Protein AF-A0A7S1LLA0-F1 (afdb_monomer)

pLDDT: mean 82.56, std 10.75, range [48.97, 96.25]

Sequence (193 aa):
VTKRVIALAVGGASVLRFRGPGTVVLLEGAARCFGASLRVHAMCGFEDQQVTVECAGPAAARIEVSGRFDAEETVVDSGVCDIHAQLDAARLSAVANGGEGPVVLLVGACDTGKSTLALQLANRAATPVEGRAANTAAVTHVELDIGQPSMGCPGALSATFMRSPLPPGDEHSGTVPLSFFFGDKTVTPQSAP

InterPro domains:
  IPR027417 P-loop containing nucleoside triphosphate hydrolase [G3DSA:3.40.50.300] (78-193)
  IPR032319 Clp1, P-loop domain [PF16575] (108-188)
  IPR045116 Clp1/Grc3 [PTHR12755] (22-189)

Radius of gyration: 17.99 Å; Cα contacts (8 Å, |Δi|>4): 374; chains: 1; bounding box: 48×43×41 Å

Structure (mmCIF, N/CA/C/O backbone):
data_AF-A0A7S1LLA0-F1
#
_entry.id   AF-A0A7S1LLA0-F1
#
loop_
_atom_site.group_PDB
_atom_site.id
_atom_site.type_symbol
_atom_site.label_atom_id
_atom_site.label_alt_id
_atom_site.label_comp_id
_atom_site.label_asym_id
_atom_site.label_entity_id
_atom_site.label_seq_id
_atom_site.pdbx_PDB_ins_code
_atom_site.Cartn_x
_atom_site.Cartn_y
_atom_site.Cartn_z
_atom_site.occupancy
_atom_site.B_iso_or_equiv
_atom_site.auth_seq_id
_atom_site.auth_comp_id
_atom_site.auth_asym_id
_atom_site.auth_atom_id
_atom_site.pdbx_PDB_model_num
ATOM 1 N N . VAL A 1 1 ? 18.733 -17.710 -14.253 1.00 54.25 1 VAL A N 1
ATOM 2 C CA . VAL A 1 1 ? 19.537 -16.634 -14.878 1.00 54.25 1 VAL A CA 1
ATOM 3 C C . VAL A 1 1 ? 19.158 -15.329 -14.201 1.00 54.25 1 VAL A C 1
ATOM 5 O O . VAL A 1 1 ? 17.967 -15.080 -14.082 1.00 54.25 1 VAL A O 1
ATOM 8 N N . THR A 1 2 ? 20.118 -14.564 -13.678 1.00 59.59 2 THR A N 1
ATOM 9 C CA . THR A 1 2 ? 19.846 -13.232 -13.111 1.00 59.59 2 THR A CA 1
ATOM 10 C C . THR A 1 2 ? 19.549 -12.285 -14.270 1.00 59.59 2 THR A C 1
ATOM 12 O O . THR A 1 2 ? 20.401 -12.095 -15.134 1.00 59.59 2 THR A O 1
ATOM 15 N N . LYS A 1 3 ? 18.325 -11.762 -14.333 1.00 65.81 3 LYS A N 1
ATOM 16 C CA . LYS A 1 3 ? 17.916 -10.742 -15.296 1.00 65.81 3 LYS A CA 1
ATOM 17 C C . LYS A 1 3 ? 18.246 -9.374 -14.699 1.00 65.81 3 LYS A C 1
ATOM 19 O O . LYS A 1 3 ? 17.984 -9.123 -13.525 1.00 65.81 3 LYS A O 1
ATOM 24 N N . ARG A 1 4 ? 18.827 -8.494 -15.508 1.00 66.69 4 ARG A N 1
ATOM 25 C CA . ARG A 1 4 ? 18.991 -7.073 -15.192 1.00 66.69 4 ARG A CA 1
ATOM 26 C C . ARG A 1 4 ? 18.241 -6.303 -16.260 1.00 66.69 4 ARG A C 1
ATOM 28 O O . ARG A 1 4 ? 18.580 -6.410 -17.436 1.00 66.69 4 ARG A O 1
ATOM 35 N N . VAL A 1 5 ? 17.197 -5.597 -15.853 1.00 67.06 5 VAL A N 1
ATOM 36 C CA . VAL A 1 5 ? 16.372 -4.781 -16.737 1.00 67.06 5 VAL A CA 1
ATOM 37 C C . VAL A 1 5 ? 16.515 -3.345 -16.273 1.00 67.06 5 VAL A C 1
ATOM 39 O O . VAL A 1 5 ? 16.219 -3.014 -15.128 1.00 67.06 5 VAL A O 1
ATOM 42 N N . ILE A 1 6 ? 16.983 -2.483 -17.167 1.00 62.50 6 ILE A N 1
ATOM 43 C CA . ILE A 1 6 ? 16.849 -1.043 -16.976 1.00 62.50 6 ILE A CA 1
ATOM 44 C C . ILE A 1 6 ? 15.502 -0.691 -17.592 1.00 62.50 6 ILE A C 1
ATOM 46 O O . ILE A 1 6 ? 15.373 -0.642 -18.815 1.00 62.50 6 ILE A O 1
ATOM 50 N N . ALA A 1 7 ? 14.490 -0.533 -16.745 1.00 63.78 7 ALA A N 1
ATOM 51 C CA . ALA A 1 7 ? 13.180 -0.090 -17.176 1.00 63.78 7 ALA A CA 1
ATOM 52 C C . ALA A 1 7 ? 13.217 1.437 -17.286 1.00 63.78 7 ALA A C 1
ATOM 54 O O . ALA A 1 7 ? 13.416 2.165 -16.308 1.00 63.78 7 ALA A O 1
ATOM 55 N N . LEU A 1 8 ? 13.077 1.925 -18.514 1.00 57.47 8 LEU A N 1
ATOM 56 C CA . LEU A 1 8 ? 12.892 3.339 -18.779 1.00 57.47 8 LEU A CA 1
ATOM 57 C C . LEU A 1 8 ? 11.387 3.603 -18.716 1.00 57.47 8 LEU A C 1
ATOM 59 O O . LEU A 1 8 ? 10.680 3.273 -19.661 1.00 57.47 8 LEU A O 1
ATOM 63 N N . ALA A 1 9 ? 10.894 4.179 -17.620 1.00 60.59 9 ALA A N 1
ATOM 64 C CA . ALA A 1 9 ? 9.535 4.705 -17.594 1.00 60.59 9 ALA A CA 1
ATOM 65 C C . ALA A 1 9 ? 9.540 6.016 -18.393 1.00 60.59 9 ALA A C 1
ATOM 67 O O . ALA A 1 9 ? 9.822 7.103 -17.875 1.00 60.59 9 ALA A O 1
ATOM 68 N N . VAL A 1 10 ? 9.342 5.886 -19.707 1.00 48.97 10 VAL A N 1
ATOM 69 C CA . VAL A 1 10 ? 9.370 7.001 -20.655 1.00 48.97 10 VAL A CA 1
ATOM 70 C C . VAL A 1 10 ? 8.081 7.793 -20.511 1.00 48.97 10 VAL A C 1
ATOM 72 O O . VAL A 1 10 ? 7.051 7.362 -21.005 1.00 48.97 10 VAL A O 1
ATOM 75 N N . GLY A 1 11 ? 8.159 8.946 -19.843 1.00 49.16 11 GLY A N 1
ATOM 76 C CA . GLY A 1 11 ? 7.174 10.033 -19.909 1.00 49.16 11 GLY A CA 1
ATOM 77 C C . GLY A 1 11 ? 5.703 9.604 -19.843 1.00 49.16 11 GLY A C 1
ATOM 78 O O . GLY A 1 11 ? 5.062 9.396 -20.866 1.00 49.16 11 GLY A O 1
ATOM 79 N N . GLY A 1 12 ? 5.145 9.549 -18.638 1.00 59.50 12 GLY A N 1
ATOM 80 C CA . GLY A 1 12 ? 3.745 9.198 -18.409 1.00 59.50 12 GLY A CA 1
ATOM 81 C C . GLY A 1 12 ? 3.554 8.566 -17.036 1.00 59.50 12 GLY A C 1
ATOM 82 O O . GLY A 1 12 ? 4.521 8.221 -16.363 1.00 59.50 12 GLY A O 1
ATOM 83 N N . ALA A 1 13 ? 2.300 8.434 -16.607 1.00 70.94 13 ALA A N 1
ATOM 84 C CA . ALA A 1 13 ? 1.952 7.708 -15.395 1.00 70.94 13 ALA A CA 1
ATOM 85 C C . ALA A 1 13 ? 2.000 6.196 -15.698 1.00 70.94 13 ALA A C 1
ATOM 87 O O . ALA A 1 13 ? 1.002 5.623 -16.145 1.00 70.94 13 ALA A O 1
ATOM 88 N N . SER A 1 14 ? 3.160 5.559 -15.503 1.00 77.25 14 SER A N 1
ATOM 89 C CA . SER A 1 14 ? 3.341 4.112 -15.697 1.00 77.25 14 SER A CA 1
ATOM 90 C C . SER A 1 14 ? 3.510 3.367 -14.373 1.00 77.25 14 SER A C 1
ATOM 92 O O . SER A 1 14 ? 3.973 3.915 -13.368 1.00 77.25 14 SER A O 1
ATOM 94 N N . VAL A 1 15 ? 3.086 2.107 -14.364 1.00 80.38 15 VAL A N 1
ATOM 95 C CA . VAL A 1 15 ? 3.235 1.183 -13.242 1.00 80.38 15 VAL A CA 1
ATOM 96 C C . VAL A 1 15 ? 4.012 -0.021 -13.721 1.00 80.38 15 VAL A C 1
ATOM 98 O O . VAL A 1 15 ? 3.626 -0.688 -14.675 1.00 80.38 15 VAL A O 1
ATOM 101 N N . LEU A 1 16 ? 5.086 -0.322 -13.011 1.00 82.69 16 LEU A N 1
ATOM 102 C CA . LEU A 1 16 ? 5.868 -1.525 -13.204 1.00 82.69 16 LEU A CA 1
ATOM 103 C C . LEU A 1 16 ? 5.533 -2.498 -12.079 1.00 82.69 16 LEU A C 1
ATOM 105 O O . LEU A 1 16 ? 5.711 -2.192 -10.897 1.00 82.69 16 LEU A O 1
ATOM 109 N N . ARG A 1 17 ? 5.032 -3.673 -12.450 1.00 84.06 17 ARG A N 1
ATOM 110 C CA . ARG A 1 17 ? 4.786 -4.783 -11.532 1.00 84.06 17 ARG A CA 1
ATOM 111 C C . ARG A 1 17 ? 5.881 -5.816 -11.705 1.00 84.06 17 ARG A C 1
ATOM 113 O O . ARG A 1 17 ? 6.105 -6.301 -12.808 1.00 84.06 17 ARG A O 1
ATOM 120 N N . PHE A 1 18 ? 6.533 -6.166 -10.606 1.00 82.88 18 PHE A N 1
ATOM 121 C CA . PHE A 1 18 ? 7.573 -7.185 -10.549 1.00 82.88 18 PHE A CA 1
ATOM 122 C C . PHE A 1 18 ? 7.107 -8.330 -9.659 1.00 82.88 18 PHE A C 1
ATOM 124 O O . PHE A 1 18 ? 6.484 -8.090 -8.627 1.00 82.88 18 PHE A O 1
ATOM 131 N N . ARG A 1 19 ? 7.414 -9.570 -10.032 1.00 84.81 19 ARG A N 1
ATOM 132 C CA . ARG A 1 19 ? 7.170 -10.749 -9.196 1.00 84.81 19 ARG A CA 1
ATOM 133 C C . ARG A 1 19 ? 8.427 -11.600 -9.108 1.00 84.81 19 ARG A C 1
ATOM 135 O O . ARG A 1 19 ? 8.981 -11.960 -10.144 1.00 84.81 19 ARG A O 1
ATOM 142 N N . GLY A 1 20 ? 8.826 -11.944 -7.888 1.00 83.50 20 GLY A N 1
ATOM 143 C CA . GLY A 1 20 ? 10.016 -12.748 -7.589 1.00 83.50 20 GLY A CA 1
ATOM 144 C C . GLY A 1 20 ? 11.131 -11.915 -6.953 1.00 83.50 20 GLY A C 1
ATOM 145 O O . GLY A 1 20 ? 10.988 -10.703 -6.883 1.00 83.50 20 GLY A O 1
AT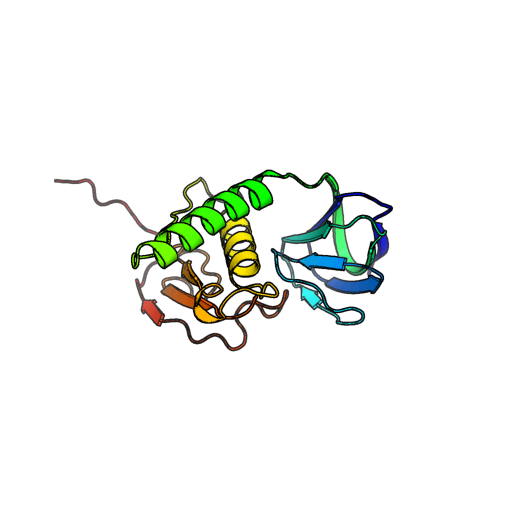OM 146 N N . PRO A 1 21 ? 12.240 -12.526 -6.504 1.00 87.19 21 PRO A N 1
ATOM 147 C CA . PRO A 1 21 ? 13.283 -11.841 -5.742 1.00 87.19 21 PRO A CA 1
ATOM 148 C C . PRO A 1 21 ? 14.183 -10.934 -6.587 1.00 87.19 21 PRO A C 1
ATOM 150 O O . PRO A 1 21 ? 14.616 -11.293 -7.693 1.00 87.19 21 PRO A O 1
ATOM 153 N N . GLY A 1 22 ? 14.556 -9.785 -6.024 1.00 87.50 22 GLY A N 1
ATOM 154 C CA . GLY A 1 22 ? 15.409 -8.813 -6.695 1.00 87.50 22 GLY A CA 1
ATOM 155 C C . GLY A 1 22 ? 15.642 -7.516 -5.926 1.00 87.50 22 GLY A C 1
ATOM 156 O O . GLY A 1 22 ? 15.429 -7.420 -4.720 1.00 87.50 22 GLY A O 1
ATOM 157 N N . THR A 1 23 ? 16.135 -6.514 -6.647 1.00 88.06 23 THR A N 1
ATOM 158 C CA . THR A 1 23 ? 16.380 -5.163 -6.151 1.00 88.06 23 THR A CA 1
ATOM 159 C C . THR A 1 23 ? 15.868 -4.121 -7.137 1.00 88.06 23 THR A C 1
ATOM 161 O O . THR A 1 23 ? 15.971 -4.306 -8.350 1.00 88.06 23 THR A O 1
ATOM 164 N N . VAL A 1 24 ? 15.299 -3.035 -6.610 1.00 87.44 24 VAL A N 1
ATOM 165 C CA . VAL A 1 24 ? 14.894 -1.840 -7.362 1.00 87.44 24 VAL A CA 1
ATOM 166 C C . VAL A 1 24 ? 15.810 -0.689 -6.962 1.00 87.44 24 VAL A C 1
ATOM 168 O O . VAL A 1 24 ? 16.032 -0.459 -5.773 1.00 87.44 24 VAL A O 1
ATOM 171 N N . VAL A 1 25 ? 16.314 0.056 -7.943 1.00 89.19 25 VAL A N 1
ATOM 172 C CA . VAL A 1 25 ? 17.074 1.293 -7.738 1.00 89.19 25 VAL A CA 1
ATOM 173 C C . VAL A 1 25 ? 16.487 2.389 -8.620 1.00 89.19 25 VAL A C 1
ATOM 175 O O . VAL A 1 25 ? 16.423 2.247 -9.841 1.00 89.19 25 VAL A O 1
ATOM 178 N N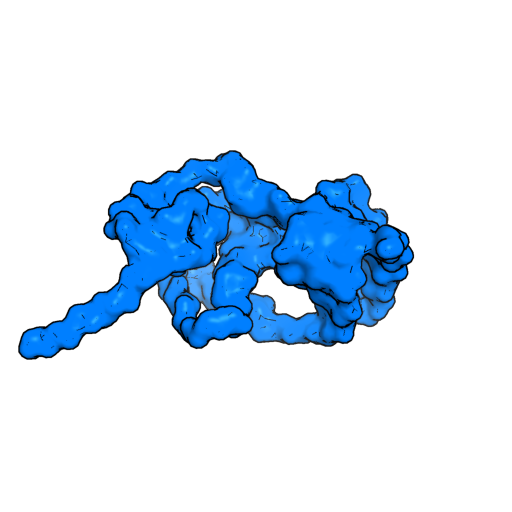 . LEU A 1 26 ? 16.092 3.510 -8.017 1.00 89.25 26 LEU A N 1
ATOM 179 C CA . LEU A 1 26 ? 15.738 4.714 -8.766 1.00 89.25 26 LEU A CA 1
ATOM 180 C C . LEU A 1 26 ? 17.027 5.427 -9.186 1.00 89.25 26 LEU A C 1
ATOM 182 O O . LEU A 1 26 ? 17.796 5.858 -8.332 1.00 89.25 26 LEU A O 1
ATOM 186 N N . LEU A 1 27 ? 17.281 5.553 -10.484 1.00 89.00 27 LEU A N 1
ATOM 187 C CA . LEU A 1 27 ? 18.463 6.243 -11.006 1.00 89.00 27 LEU A CA 1
ATOM 188 C C . LEU A 1 27 ? 18.201 7.736 -11.198 1.00 89.00 27 LEU A C 1
ATOM 190 O O . LEU A 1 27 ? 19.045 8.552 -10.850 1.00 89.00 27 LEU A O 1
ATOM 194 N N . GLU A 1 28 ? 17.039 8.087 -11.750 1.00 86.81 28 GLU A N 1
ATOM 195 C CA . GLU A 1 28 ? 16.651 9.465 -12.066 1.00 86.81 28 GLU A CA 1
ATOM 196 C C . GLU A 1 28 ? 15.123 9.619 -12.004 1.00 86.81 28 GLU A C 1
ATOM 198 O O . GLU A 1 28 ? 14.384 8.663 -12.253 1.00 86.81 28 GLU A O 1
ATOM 203 N N . GLY A 1 29 ? 14.647 10.836 -11.728 1.00 86.81 29 GLY A N 1
ATOM 204 C CA . GLY A 1 29 ? 13.222 11.174 -11.698 1.00 86.81 29 GLY A CA 1
ATOM 205 C C . GLY A 1 29 ? 12.556 10.901 -10.347 1.00 86.81 29 GLY A C 1
ATOM 206 O O . GLY A 1 29 ? 13.196 10.972 -9.299 1.00 86.81 29 GLY A O 1
ATOM 207 N N . ALA A 1 30 ? 11.252 10.623 -10.377 1.00 85.75 30 ALA A N 1
ATOM 208 C CA . ALA A 1 30 ? 10.449 10.340 -9.193 1.00 85.75 30 ALA A CA 1
ATOM 209 C C . ALA A 1 30 ? 9.647 9.052 -9.392 1.00 85.75 30 ALA A C 1
ATOM 211 O O . ALA A 1 30 ? 8.961 8.874 -10.399 1.00 85.75 30 ALA A O 1
ATOM 212 N N . ALA A 1 31 ? 9.717 8.166 -8.406 1.00 87.31 31 ALA A N 1
ATOM 213 C CA . ALA A 1 31 ? 8.959 6.927 -8.386 1.00 87.31 31 ALA A CA 1
ATOM 214 C C . ALA A 1 31 ? 8.510 6.606 -6.961 1.00 87.31 31 ALA A C 1
ATOM 216 O O . ALA A 1 31 ? 9.132 7.036 -5.985 1.00 87.31 31 ALA A O 1
ATOM 217 N N . ARG A 1 32 ? 7.425 5.846 -6.842 1.00 87.56 32 ARG A N 1
ATOM 218 C CA . ARG A 1 32 ? 6.885 5.371 -5.571 1.00 87.56 32 ARG A CA 1
ATOM 219 C C . ARG A 1 32 ? 6.772 3.859 -5.591 1.00 87.56 32 ARG A C 1
ATOM 221 O O . ARG A 1 32 ? 6.304 3.302 -6.571 1.00 87.56 32 ARG A O 1
ATOM 228 N N . CYS A 1 33 ? 7.147 3.202 -4.507 1.00 88.12 33 CYS A N 1
ATOM 229 C CA . CYS A 1 33 ? 6.896 1.781 -4.304 1.00 88.12 33 CYS A CA 1
ATOM 230 C C . CYS A 1 33 ? 5.876 1.643 -3.177 1.00 88.12 33 CYS A C 1
ATOM 232 O O . CYS A 1 33 ? 6.066 2.242 -2.119 1.00 88.12 33 CYS A O 1
ATOM 234 N N . PHE A 1 34 ? 4.762 0.953 -3.429 1.00 86.38 34 PHE A N 1
ATOM 235 C CA . PHE A 1 34 ? 3.640 0.858 -2.482 1.00 86.38 34 PHE A CA 1
ATOM 236 C C . PHE A 1 34 ? 3.236 2.215 -1.869 1.00 86.38 34 PHE A C 1
ATOM 238 O O . PHE A 1 34 ? 2.977 2.331 -0.675 1.00 86.38 34 PHE A O 1
ATOM 245 N N . GLY A 1 35 ? 3.232 3.281 -2.675 1.00 84.94 35 GLY A N 1
ATOM 246 C CA . GLY A 1 35 ? 2.901 4.640 -2.233 1.00 84.94 35 GLY A CA 1
ATOM 247 C C . GLY A 1 35 ? 4.016 5.404 -1.502 1.00 84.94 35 GLY A C 1
ATOM 248 O O . GLY A 1 35 ? 3.883 6.616 -1.344 1.00 84.94 35 GLY A O 1
ATOM 249 N N . ALA A 1 36 ? 5.123 4.762 -1.113 1.00 87.31 36 ALA A N 1
ATOM 250 C CA . ALA A 1 36 ? 6.283 5.415 -0.504 1.00 87.31 36 ALA A CA 1
ATOM 251 C C . ALA A 1 36 ? 7.277 5.905 -1.569 1.00 87.31 36 ALA A C 1
ATOM 253 O O . ALA A 1 36 ? 7.628 5.174 -2.494 1.00 87.31 36 ALA A O 1
ATOM 254 N N . SER A 1 37 ? 7.752 7.146 -1.444 1.00 87.62 37 SER A N 1
ATOM 255 C CA . SER A 1 37 ? 8.715 7.733 -2.387 1.00 87.62 37 SER A CA 1
ATOM 256 C C . SER A 1 37 ? 10.071 7.023 -2.344 1.00 87.62 37 SER A C 1
ATOM 258 O O . SER A 1 37 ? 10.690 6.910 -1.284 1.00 87.62 37 SER A O 1
ATOM 260 N N . LEU A 1 38 ? 10.563 6.606 -3.511 1.00 88.06 38 LEU A N 1
ATOM 261 C CA . LEU A 1 38 ? 11.900 6.042 -3.668 1.00 88.06 38 LEU A CA 1
ATOM 262 C C . LEU A 1 38 ? 12.957 7.149 -3.648 1.00 88.06 38 LEU A C 1
ATOM 264 O O . LEU A 1 38 ? 12.788 8.208 -4.254 1.00 88.06 38 LEU A O 1
ATOM 268 N N . ARG A 1 39 ? 14.073 6.891 -2.960 1.00 88.50 39 ARG A N 1
ATOM 269 C CA . ARG A 1 39 ? 15.241 7.778 -2.975 1.00 88.50 39 ARG A CA 1
ATOM 270 C C . ARG A 1 39 ? 16.138 7.420 -4.152 1.00 88.50 39 ARG A C 1
ATOM 272 O O . ARG A 1 39 ? 16.407 6.247 -4.402 1.00 88.50 39 ARG A O 1
ATOM 279 N N . VAL A 1 40 ? 16.628 8.440 -4.845 1.00 89.62 40 VAL A N 1
ATOM 280 C CA . VAL A 1 40 ? 17.579 8.263 -5.944 1.00 89.62 40 VAL A CA 1
ATOM 281 C C . VAL A 1 40 ? 18.853 7.586 -5.418 1.00 89.62 40 VAL A C 1
ATOM 283 O O . VAL A 1 40 ? 19.357 7.943 -4.354 1.00 89.62 40 VAL A O 1
ATOM 286 N N . HIS A 1 41 ? 19.334 6.582 -6.148 1.00 89.94 41 HIS A N 1
ATOM 287 C CA . HIS A 1 41 ? 20.465 5.704 -5.826 1.00 89.94 41 HIS A CA 1
ATOM 288 C C . HIS A 1 41 ? 20.316 4.849 -4.557 1.00 89.94 41 HIS A C 1
ATOM 290 O O . HIS A 1 41 ? 21.264 4.162 -4.176 1.00 89.94 41 HIS A O 1
ATOM 296 N N . ALA A 1 42 ? 19.141 4.833 -3.920 1.00 87.56 42 ALA A N 1
ATOM 297 C CA . ALA A 1 42 ? 18.855 3.877 -2.859 1.00 87.56 42 ALA A CA 1
ATOM 298 C C . ALA A 1 42 ? 18.407 2.543 -3.462 1.00 87.56 42 ALA A C 1
ATOM 300 O O . ALA A 1 42 ? 17.595 2.504 -4.387 1.00 87.56 42 ALA A O 1
ATOM 301 N N . MET A 1 43 ? 18.946 1.454 -2.920 1.00 85.94 43 MET A N 1
ATOM 302 C CA . MET A 1 43 ? 18.590 0.098 -3.314 1.00 85.94 43 MET A CA 1
ATOM 303 C C . MET A 1 43 ? 17.528 -0.453 -2.370 1.00 85.94 43 MET A C 1
ATOM 305 O O . MET A 1 43 ? 17.737 -0.488 -1.160 1.00 85.94 43 MET A O 1
ATOM 309 N N . CYS A 1 44 ? 16.419 -0.912 -2.937 1.00 84.88 44 CYS A N 1
ATOM 310 C CA . CYS A 1 44 ? 15.326 -1.545 -2.208 1.00 84.88 44 CYS A CA 1
ATOM 311 C C . CYS A 1 44 ? 15.268 -3.019 -2.602 1.00 84.88 44 CYS A C 1
ATOM 313 O O . CYS A 1 44 ? 15.021 -3.340 -3.767 1.00 84.88 44 CYS A O 1
ATOM 315 N N . GLY A 1 45 ? 15.561 -3.904 -1.651 1.00 85.38 45 GLY A N 1
ATOM 316 C CA . GLY A 1 45 ? 15.504 -5.348 -1.850 1.00 85.38 45 GLY A CA 1
ATOM 317 C C . GLY A 1 45 ? 14.087 -5.884 -1.691 1.00 85.38 45 GLY A C 1
ATOM 318 O O . GLY A 1 45 ? 13.291 -5.350 -0.924 1.00 85.38 45 GLY A O 1
ATOM 319 N N . PHE A 1 46 ? 13.780 -6.946 -2.421 1.00 82.75 46 PHE A N 1
ATOM 320 C CA . PHE A 1 46 ? 12.539 -7.687 -2.279 1.00 82.75 46 PHE A CA 1
ATOM 321 C C . PHE A 1 46 ? 12.801 -9.183 -2.438 1.00 82.75 46 PHE A C 1
ATOM 323 O O . PHE A 1 46 ? 13.645 -9.611 -3.231 1.00 82.75 46 PHE A O 1
ATOM 330 N N . GLU A 1 47 ? 12.079 -9.973 -1.650 1.00 83.56 47 GLU A N 1
ATOM 331 C CA . GLU A 1 47 ? 12.107 -11.432 -1.714 1.00 83.56 47 GLU A CA 1
ATOM 332 C C . GLU A 1 47 ? 11.063 -11.938 -2.722 1.00 83.56 47 GLU A C 1
ATOM 334 O O . GLU A 1 47 ? 10.803 -11.290 -3.735 1.00 83.56 47 GLU A O 1
ATOM 339 N N . ASP A 1 48 ? 10.454 -13.096 -2.481 1.00 81.06 48 ASP A N 1
ATOM 340 C CA . ASP A 1 48 ? 9.458 -13.686 -3.376 1.00 81.06 48 ASP A CA 1
ATOM 341 C C . ASP A 1 48 ? 8.067 -13.046 -3.207 1.00 81.06 48 ASP A C 1
ATOM 343 O O . ASP A 1 48 ? 7.093 -13.691 -2.824 1.00 81.06 48 ASP A O 1
ATOM 347 N N . GLN A 1 49 ? 7.985 -11.739 -3.465 1.00 77.06 49 GLN A N 1
ATOM 348 C CA . GLN A 1 49 ? 6.753 -10.956 -3.373 1.00 77.06 49 GLN A CA 1
ATOM 349 C C . GLN A 1 49 ? 6.444 -10.206 -4.670 1.00 77.06 49 GLN A C 1
ATOM 351 O O . GLN A 1 49 ? 7.303 -10.020 -5.537 1.00 77.06 49 GLN A O 1
ATOM 356 N N . GLN A 1 50 ? 5.189 -9.777 -4.812 1.00 81.62 50 GLN A N 1
ATOM 357 C CA . GLN A 1 50 ? 4.776 -8.901 -5.902 1.00 81.62 50 GLN A CA 1
ATOM 358 C C . GLN A 1 50 ? 5.026 -7.443 -5.511 1.00 81.62 50 GLN A C 1
ATOM 360 O O . GLN A 1 50 ? 4.410 -6.936 -4.579 1.00 81.62 50 GLN A O 1
ATOM 365 N N . VAL A 1 51 ? 5.898 -6.759 -6.246 1.00 82.94 51 VAL A N 1
ATOM 366 C CA . VAL A 1 51 ? 6.265 -5.358 -6.019 1.00 82.94 51 VAL A CA 1
ATOM 367 C C . VAL A 1 51 ? 5.635 -4.475 -7.083 1.00 82.94 51 VAL A C 1
ATOM 369 O O . VAL A 1 51 ? 5.703 -4.782 -8.270 1.00 82.94 51 VAL A O 1
ATOM 372 N N . THR A 1 52 ? 5.033 -3.363 -6.661 1.00 83.62 52 THR A N 1
ATOM 373 C CA . THR A 1 52 ? 4.447 -2.370 -7.570 1.00 83.62 52 THR A CA 1
ATOM 374 C C . THR A 1 52 ? 5.191 -1.048 -7.443 1.00 83.62 52 THR A C 1
ATOM 376 O O . THR A 1 52 ? 5.202 -0.443 -6.368 1.00 83.62 52 THR A O 1
ATOM 379 N N . VAL A 1 53 ? 5.787 -0.595 -8.548 1.00 86.00 53 VAL A N 1
ATOM 380 C CA . VAL A 1 53 ? 6.489 0.687 -8.641 1.00 86.00 53 VAL A CA 1
ATOM 381 C C . VAL A 1 53 ? 5.752 1.612 -9.599 1.00 86.00 53 VAL A C 1
ATOM 383 O O . VAL A 1 53 ? 5.574 1.307 -10.771 1.00 86.00 53 VAL A O 1
ATOM 386 N N . GLU A 1 54 ? 5.331 2.756 -9.087 1.00 86.00 54 GLU A N 1
ATOM 387 C CA . GLU A 1 54 ? 4.613 3.794 -9.811 1.00 86.00 54 GLU A CA 1
ATOM 388 C C . GLU A 1 54 ? 5.586 4.908 -10.198 1.00 86.00 54 GLU A C 1
ATOM 390 O O . GLU A 1 54 ? 6.190 5.556 -9.338 1.00 86.00 54 GLU A O 1
ATOM 395 N N . CYS A 1 55 ? 5.711 5.172 -11.490 1.00 81.81 55 CYS A N 1
ATOM 396 C CA . CYS A 1 55 ? 6.421 6.325 -12.018 1.00 81.81 55 CYS A CA 1
ATOM 397 C C . CYS A 1 55 ? 5.393 7.420 -12.281 1.00 81.81 55 CYS A C 1
ATOM 399 O O . CYS A 1 55 ? 4.595 7.328 -13.210 1.00 81.81 55 CYS A O 1
ATOM 401 N N . ALA A 1 56 ? 5.374 8.444 -11.429 1.00 68.56 56 ALA A N 1
ATOM 402 C CA . ALA A 1 56 ? 4.411 9.533 -11.527 1.00 68.56 56 ALA A CA 1
ATOM 403 C C . ALA A 1 56 ? 5.150 10.866 -11.646 1.00 68.56 56 ALA A C 1
ATOM 405 O O . ALA A 1 56 ? 5.807 11.307 -10.702 1.00 68.56 56 ALA A O 1
ATOM 406 N N . GLY A 1 57 ? 5.019 11.520 -12.798 1.00 65.38 57 GLY A N 1
ATOM 407 C CA . GLY A 1 57 ? 5.555 12.856 -13.028 1.00 65.38 57 GLY A CA 1
ATOM 4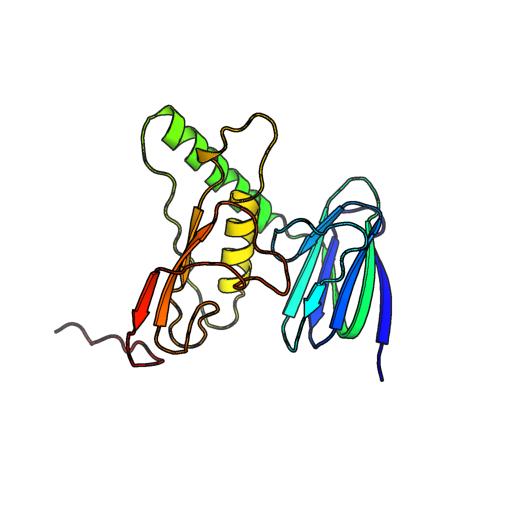08 C C . GLY A 1 57 ? 5.631 13.223 -14.513 1.00 65.38 57 GLY A C 1
ATOM 409 O O . GLY A 1 57 ? 5.550 12.346 -15.370 1.00 65.38 57 GLY A O 1
ATOM 410 N N . PRO A 1 58 ? 5.792 14.520 -14.832 1.00 58.62 58 PRO A N 1
ATOM 411 C CA . PRO A 1 58 ? 5.993 14.981 -16.207 1.00 58.62 58 PRO A CA 1
ATOM 412 C C . PRO A 1 58 ? 7.378 14.607 -16.760 1.00 58.62 58 PRO A C 1
ATOM 414 O O . PRO A 1 58 ? 7.568 14.569 -17.973 1.00 58.62 58 PRO A O 1
ATOM 417 N N . ALA A 1 59 ? 8.349 14.339 -15.882 1.00 68.44 59 ALA A N 1
ATOM 418 C CA . ALA A 1 59 ? 9.684 13.885 -16.251 1.00 68.44 59 ALA A CA 1
ATOM 419 C C . ALA A 1 59 ? 9.746 12.352 -16.296 1.00 68.44 59 ALA A C 1
ATOM 421 O O . ALA A 1 59 ? 9.145 11.679 -15.458 1.00 68.44 59 ALA A O 1
ATOM 422 N N . ALA A 1 60 ? 10.506 11.807 -17.247 1.00 74.50 60 ALA A N 1
ATOM 423 C CA . ALA A 1 60 ? 10.773 10.374 -17.313 1.00 74.50 60 ALA A CA 1
ATOM 424 C C . ALA A 1 60 ? 11.520 9.903 -16.053 1.00 74.50 60 ALA A C 1
ATOM 426 O O . ALA A 1 60 ? 12.456 10.565 -15.597 1.00 74.50 60 ALA A O 1
ATOM 427 N N . ALA A 1 61 ? 11.117 8.755 -15.509 1.00 83.88 61 ALA A N 1
ATOM 428 C CA . ALA A 1 61 ? 11.818 8.105 -14.408 1.00 83.88 61 ALA A CA 1
ATOM 429 C C . ALA A 1 61 ? 12.668 6.952 -14.950 1.00 83.88 61 ALA A C 1
ATOM 431 O O . ALA A 1 61 ? 12.247 6.196 -15.829 1.00 83.88 61 ALA A O 1
ATOM 432 N N . ARG A 1 62 ? 13.884 6.807 -14.425 1.00 84.94 62 ARG A N 1
ATOM 433 C CA . ARG A 1 62 ? 14.796 5.724 -14.804 1.00 84.94 62 ARG A CA 1
ATOM 434 C C . ARG A 1 62 ? 14.954 4.795 -13.624 1.00 84.94 62 ARG A C 1
ATOM 436 O O . ARG A 1 62 ? 15.475 5.209 -12.590 1.00 84.94 62 ARG A O 1
ATOM 443 N N . ILE A 1 63 ? 14.517 3.553 -13.782 1.00 86.69 63 ILE A N 1
ATOM 444 C CA . ILE A 1 63 ? 14.572 2.555 -12.721 1.00 86.69 63 ILE A CA 1
ATOM 445 C C . ILE A 1 63 ? 15.391 1.373 -13.209 1.00 86.69 63 ILE A C 1
ATOM 447 O O . ILE A 1 63 ? 15.212 0.857 -14.311 1.00 86.69 63 ILE A O 1
ATOM 451 N N . GLU A 1 64 ? 16.304 0.932 -12.365 1.00 87.38 64 GLU A N 1
ATOM 452 C CA . GLU A 1 64 ? 17.018 -0.311 -12.564 1.00 87.38 64 GLU A CA 1
ATOM 453 C C . GLU A 1 64 ? 16.402 -1.394 -11.685 1.00 87.38 64 GLU A C 1
ATOM 455 O O . GLU A 1 64 ? 16.257 -1.205 -10.477 1.00 87.38 64 GLU A O 1
ATOM 460 N N . VAL A 1 65 ? 16.071 -2.536 -12.289 1.00 85.31 65 VAL A N 1
ATOM 461 C CA . VAL A 1 65 ? 15.620 -3.722 -11.564 1.00 85.31 65 VAL A CA 1
ATOM 462 C C . VAL A 1 65 ? 16.519 -4.902 -11.891 1.00 85.31 65 VAL A C 1
ATOM 464 O O . VAL A 1 65 ? 16.750 -5.244 -13.054 1.00 85.31 65 VAL A O 1
ATOM 467 N N . SER A 1 66 ? 17.042 -5.536 -10.849 1.00 86.62 66 SER A N 1
ATOM 468 C CA . SER A 1 66 ? 17.978 -6.655 -10.954 1.00 86.62 66 SER A CA 1
ATOM 469 C C . SER A 1 66 ? 17.475 -7.836 -10.136 1.00 86.62 66 SER A C 1
ATOM 471 O O . SER A 1 66 ? 17.081 -7.662 -8.993 1.00 86.62 66 SER A O 1
ATOM 473 N N . GLY A 1 67 ? 17.499 -9.054 -10.680 1.00 86.00 67 GLY A N 1
ATOM 474 C CA . GLY A 1 67 ? 17.076 -10.233 -9.923 1.00 86.00 67 GLY A CA 1
ATOM 475 C C . GLY A 1 67 ? 16.569 -11.385 -10.777 1.00 86.00 67 GLY A C 1
ATOM 476 O O . GLY A 1 67 ? 16.910 -11.528 -11.951 1.00 86.00 67 GLY A O 1
ATOM 477 N N . ARG A 1 68 ? 15.760 -12.249 -10.167 1.00 85.81 68 ARG A N 1
ATOM 478 C CA . ARG A 1 68 ? 15.030 -13.318 -10.854 1.00 85.81 68 ARG A CA 1
ATOM 479 C C . ARG A 1 68 ? 13.549 -12.997 -10.750 1.00 85.81 68 ARG A C 1
ATOM 481 O O . ARG A 1 68 ? 12.879 -13.483 -9.849 1.00 85.81 68 ARG A O 1
ATOM 488 N N . PHE A 1 69 ? 13.082 -12.163 -11.667 1.00 81.94 69 PHE A N 1
ATOM 489 C CA . PHE A 1 69 ? 11.714 -11.675 -11.657 1.00 81.94 69 PHE A CA 1
ATOM 490 C C . PHE A 1 69 ? 11.051 -11.792 -13.029 1.00 81.94 69 PHE A C 1
ATOM 492 O O . PHE A 1 69 ? 11.719 -11.835 -14.075 1.00 81.94 69 PHE A O 1
ATOM 499 N N . ASP A 1 70 ? 9.727 -11.786 -12.985 1.00 82.06 70 ASP A N 1
ATOM 500 C CA . ASP A 1 70 ? 8.858 -11.474 -14.110 1.00 82.06 70 ASP A CA 1
ATOM 501 C C . ASP A 1 70 ? 8.348 -10.040 -13.951 1.00 82.06 70 ASP A C 1
ATOM 503 O O . ASP A 1 70 ? 8.117 -9.581 -12.830 1.00 82.06 70 ASP A O 1
ATOM 507 N N . ALA A 1 71 ? 8.251 -9.309 -15.062 1.00 79.75 71 ALA A N 1
ATOM 508 C CA . ALA A 1 71 ? 7.856 -7.906 -15.072 1.00 79.75 71 ALA A CA 1
ATOM 509 C C . ALA A 1 71 ? 6.717 -7.665 -16.056 1.00 79.75 71 ALA A C 1
ATOM 511 O O . ALA A 1 71 ? 6.737 -8.186 -17.172 1.00 79.75 71 ALA A O 1
ATOM 512 N N . GLU A 1 72 ? 5.774 -6.832 -15.643 1.00 81.19 72 GLU A N 1
ATOM 513 C CA . GLU A 1 72 ? 4.671 -6.339 -16.457 1.00 81.19 72 GLU A CA 1
ATOM 514 C C . GLU A 1 72 ? 4.599 -4.817 -16.310 1.00 81.19 72 GLU A C 1
ATOM 516 O O . GLU A 1 72 ? 4.688 -4.287 -15.200 1.00 81.19 72 GLU A O 1
ATOM 521 N N . GLU A 1 73 ? 4.458 -4.112 -17.430 1.00 76.06 73 GLU A N 1
ATOM 522 C CA . GLU A 1 73 ? 4.214 -2.672 -17.444 1.00 76.06 73 GLU A CA 1
ATOM 523 C C . GLU A 1 73 ? 2.744 -2.416 -17.758 1.00 76.06 73 GLU A C 1
ATOM 525 O O . GL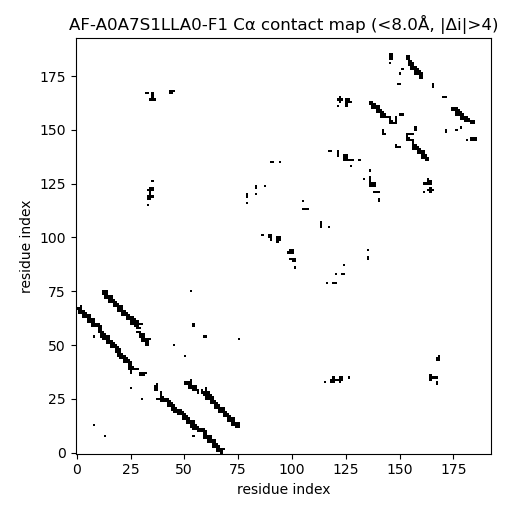U A 1 73 ? 2.211 -2.896 -18.760 1.00 76.06 73 GLU A O 1
ATOM 530 N N . THR A 1 74 ? 2.092 -1.639 -16.900 1.00 73.81 74 THR A N 1
ATOM 531 C CA . THR A 1 74 ? 0.705 -1.213 -17.069 1.00 73.81 74 THR A CA 1
ATOM 532 C C . THR A 1 74 ? 0.596 0.299 -16.910 1.00 73.81 74 THR A C 1
ATOM 534 O O . THR A 1 74 ? 1.471 0.957 -16.348 1.00 73.81 74 THR A O 1
ATOM 537 N N . VAL A 1 75 ? -0.507 0.879 -17.376 1.00 71.31 75 VAL A N 1
ATOM 538 C CA . VAL A 1 75 ? -0.818 2.291 -17.110 1.00 71.31 75 VAL A CA 1
ATOM 539 C C . VAL A 1 75 ? -1.223 2.451 -15.639 1.00 71.31 75 VAL A C 1
ATOM 541 O O . VAL A 1 75 ? -1.800 1.532 -15.055 1.00 71.31 75 VAL A O 1
ATOM 544 N N . VAL A 1 76 ? -0.910 3.598 -15.026 1.00 66.88 76 VAL A N 1
ATOM 545 C CA . VAL A 1 76 ? -1.385 3.931 -13.672 1.00 66.88 76 VAL A CA 1
ATOM 546 C C . VAL A 1 76 ? -2.908 3.951 -13.643 1.00 66.88 76 VAL A C 1
ATOM 548 O O . VAL A 1 76 ? -3.542 4.767 -14.308 1.00 66.88 76 VAL A O 1
ATOM 551 N N . ASP A 1 77 ? -3.482 3.076 -12.821 1.00 70.50 77 ASP A N 1
ATOM 552 C CA . ASP A 1 77 ? -4.867 3.186 -12.382 1.00 70.50 77 ASP A CA 1
ATOM 553 C C . ASP A 1 77 ? -4.985 4.381 -11.421 1.00 70.50 77 ASP A C 1
ATOM 555 O O . ASP A 1 77 ? -4.300 4.439 -10.393 1.00 70.50 77 ASP A O 1
ATOM 559 N N . SER A 1 78 ? -5.824 5.364 -11.763 1.00 73.56 78 SER A N 1
ATOM 560 C CA . SER A 1 78 ? -6.030 6.553 -10.929 1.00 73.56 78 SER A CA 1
ATOM 561 C C . SER A 1 78 ? -6.797 6.250 -9.643 1.00 73.56 78 SER A C 1
ATOM 563 O O . SER A 1 78 ? -6.739 7.059 -8.717 1.00 73.56 78 SER A O 1
ATOM 565 N N . GLY A 1 79 ? -7.446 5.085 -9.527 1.00 85.56 79 GLY A N 1
ATOM 566 C CA . GLY A 1 79 ? -8.347 4.769 -8.419 1.00 85.56 79 GLY A CA 1
ATOM 567 C C . GLY A 1 79 ? -7.715 4.930 -7.033 1.00 85.56 79 GLY A C 1
ATOM 568 O O . GLY A 1 79 ? -8.330 5.501 -6.134 1.00 85.56 79 GLY A O 1
ATOM 569 N N . VAL A 1 80 ? -6.453 4.519 -6.853 1.00 87.56 80 VAL A N 1
ATOM 570 C CA . VAL A 1 80 ? -5.742 4.685 -5.568 1.00 87.56 80 VAL A CA 1
ATOM 571 C C . VAL A 1 80 ? -5.514 6.163 -5.238 1.00 87.56 80 VAL A C 1
ATOM 573 O O . VAL A 1 80 ? -5.671 6.575 -4.087 1.00 87.56 80 VAL A O 1
ATOM 576 N N . CYS A 1 81 ? -5.152 6.972 -6.238 1.00 85.44 81 CYS A N 1
ATOM 577 C CA . CYS A 1 81 ? -4.969 8.414 -6.079 1.00 85.44 81 CYS A CA 1
ATOM 578 C C . CYS A 1 81 ? -6.295 9.109 -5.749 1.00 85.44 81 CYS A C 1
ATOM 580 O O . CYS A 1 81 ? -6.321 9.956 -4.858 1.00 85.44 81 CYS A O 1
ATOM 582 N N . ASP A 1 82 ? -7.379 8.715 -6.415 1.00 91.00 82 ASP A N 1
ATOM 583 C CA . ASP A 1 82 ? -8.710 9.294 -6.233 1.00 91.00 82 ASP A CA 1
ATOM 584 C C . ASP A 1 82 ? -9.263 8.982 -4.834 1.00 91.00 82 ASP A C 1
ATOM 586 O O . ASP A 1 82 ? -9.695 9.888 -4.116 1.00 91.00 82 ASP A O 1
ATOM 590 N N . ILE A 1 83 ? -9.156 7.723 -4.390 1.00 93.38 83 ILE A N 1
ATOM 591 C CA . ILE A 1 83 ? -9.516 7.310 -3.024 1.00 93.38 83 ILE A CA 1
ATOM 592 C C . ILE A 1 83 ? -8.672 8.080 -2.005 1.00 93.38 83 ILE A C 1
ATOM 594 O O . ILE A 1 83 ? -9.206 8.629 -1.040 1.00 93.38 83 ILE A O 1
ATOM 598 N N . HIS A 1 84 ? -7.355 8.156 -2.216 1.00 91.75 84 HIS A N 1
ATOM 599 C CA . HIS A 1 84 ? -6.473 8.889 -1.315 1.00 91.75 84 HIS A CA 1
ATOM 600 C C . HIS A 1 84 ? -6.872 10.367 -1.204 1.00 91.75 84 HIS A C 1
ATOM 602 O O . HIS A 1 84 ? -6.952 10.874 -0.087 1.00 91.75 84 HIS A O 1
ATOM 608 N N . ALA A 1 85 ? -7.169 11.034 -2.323 1.00 91.25 85 ALA A N 1
ATOM 609 C CA . ALA A 1 85 ? -7.576 12.436 -2.345 1.00 91.25 85 ALA A CA 1
ATOM 610 C C . ALA A 1 85 ? -8.887 12.675 -1.578 1.00 91.25 85 ALA A C 1
ATOM 612 O O . ALA A 1 85 ? -8.983 13.627 -0.803 1.00 91.25 85 ALA A O 1
ATOM 613 N N . GLN A 1 86 ? -9.875 11.787 -1.729 1.00 94.75 86 GLN A N 1
ATOM 614 C CA . GLN A 1 86 ? -11.132 11.863 -0.976 1.00 94.75 86 GLN A CA 1
ATOM 615 C C . GLN A 1 86 ? -10.910 11.681 0.531 1.00 94.75 86 GLN A C 1
ATOM 617 O O . GLN A 1 86 ? -11.421 12.462 1.336 1.00 94.75 86 GLN A O 1
ATOM 622 N N . LEU A 1 87 ? -10.108 10.685 0.923 1.00 93.62 87 LEU A N 1
ATOM 623 C CA . LEU A 1 87 ? -9.753 10.465 2.328 1.00 93.62 87 LEU A CA 1
ATOM 624 C C . LEU A 1 87 ? -8.972 11.646 2.902 1.00 93.62 87 LEU A C 1
ATOM 626 O O . LEU A 1 87 ? -9.145 11.995 4.068 1.00 93.62 87 LEU A O 1
ATOM 630 N N . ASP A 1 88 ? -8.120 12.272 2.097 1.00 90.94 88 ASP A N 1
ATOM 631 C CA . ASP A 1 88 ? -7.348 13.425 2.526 1.00 90.94 88 ASP A CA 1
ATOM 632 C C . ASP A 1 88 ? -8.218 14.665 2.750 1.00 90.94 88 ASP A C 1
ATOM 634 O O . ASP A 1 88 ? -8.096 15.325 3.784 1.00 90.94 88 ASP A O 1
ATOM 638 N N . ALA A 1 89 ? -9.172 14.919 1.852 1.00 91.88 89 ALA A N 1
ATOM 639 C CA . ALA A 1 89 ? -10.174 15.966 2.028 1.00 91.88 89 ALA A CA 1
ATOM 640 C C . ALA A 1 89 ? -11.017 15.742 3.297 1.00 91.88 89 ALA A C 1
ATOM 642 O O . ALA A 1 89 ? -11.237 16.679 4.069 1.00 91.88 89 ALA A O 1
ATOM 643 N N . ALA A 1 90 ? -11.423 14.495 3.567 1.00 92.75 90 ALA A N 1
ATOM 644 C CA . ALA A 1 90 ? -12.142 14.140 4.789 1.00 92.75 90 ALA A CA 1
ATOM 645 C C . ALA A 1 90 ? -11.298 14.383 6.055 1.00 92.75 90 ALA A C 1
ATOM 647 O O . ALA A 1 90 ? -11.809 14.941 7.026 1.00 92.75 90 ALA A O 1
ATOM 648 N N . ARG A 1 91 ? -9.995 14.052 6.040 1.00 90.50 91 ARG A N 1
ATOM 649 C CA . ARG A 1 91 ? -9.069 14.369 7.149 1.00 90.50 91 ARG A CA 1
ATOM 650 C C . ARG A 1 91 ? -8.980 15.871 7.406 1.00 90.50 91 ARG A C 1
ATOM 652 O O . ARG A 1 91 ? -9.046 16.296 8.555 1.00 90.50 91 ARG A O 1
ATOM 659 N N . LEU A 1 92 ? -8.836 16.676 6.353 1.00 89.31 92 LEU A N 1
ATOM 660 C CA . LEU A 1 92 ? -8.755 18.135 6.480 1.00 89.31 92 LEU A CA 1
ATOM 661 C C . LEU A 1 92 ? -10.050 18.728 7.048 1.00 89.31 92 LEU A C 1
ATOM 663 O O . LEU A 1 92 ? -9.993 19.587 7.925 1.00 89.31 92 LEU A O 1
ATOM 667 N N . SER A 1 93 ? -11.208 18.237 6.597 1.00 91.38 93 SER A N 1
ATOM 668 C CA . SER A 1 93 ? -12.510 18.652 7.127 1.00 91.38 93 SER A CA 1
ATOM 669 C C . SER A 1 93 ? -12.675 18.280 8.603 1.00 91.38 93 SER A C 1
ATOM 671 O O . SER A 1 93 ? -13.121 19.111 9.392 1.00 91.38 93 SER A O 1
ATOM 673 N N . ALA A 1 94 ? -12.261 17.072 8.998 1.00 90.94 94 ALA A N 1
ATOM 674 C CA . ALA A 1 94 ? -12.280 16.649 10.394 1.00 90.94 94 ALA A CA 1
ATOM 675 C C . ALA A 1 94 ? -11.431 17.573 11.275 1.00 90.94 94 ALA A C 1
ATOM 677 O O . ALA A 1 94 ? -11.930 18.076 12.277 1.00 90.94 94 ALA A O 1
ATOM 678 N N . VAL A 1 95 ? -10.197 17.887 10.864 1.00 87.88 95 VAL A N 1
ATOM 679 C CA . VAL A 1 95 ? -9.326 18.813 11.608 1.00 87.88 95 VAL A CA 1
ATOM 680 C C . VAL A 1 95 ? -9.942 20.206 11.724 1.00 87.88 95 VAL A C 1
ATOM 682 O O . VAL A 1 95 ? -9.938 20.777 12.811 1.00 87.88 95 VAL A O 1
ATOM 685 N N . ALA A 1 96 ? -10.509 20.740 10.638 1.00 89.75 96 ALA A N 1
ATOM 686 C CA . ALA A 1 96 ? -11.160 22.050 10.649 1.00 89.75 96 ALA A CA 1
ATOM 687 C C . ALA A 1 96 ? -12.362 22.109 11.611 1.00 89.75 96 ALA A C 1
ATOM 689 O O . ALA A 1 96 ? -12.618 23.149 12.213 1.00 89.75 96 ALA A O 1
ATOM 690 N N . ASN A 1 97 ? -13.061 20.987 11.784 1.00 92.81 97 ASN A N 1
ATOM 691 C CA . ASN A 1 97 ? -14.224 20.860 12.661 1.00 92.81 97 ASN A CA 1
ATOM 692 C C . ASN A 1 97 ? -13.881 20.335 14.070 1.00 92.81 97 ASN A C 1
ATOM 694 O O . ASN A 1 97 ? -14.788 20.136 14.876 1.00 92.81 97 ASN A O 1
ATOM 698 N N . GLY A 1 98 ? -12.601 20.084 14.375 1.00 88.44 98 GLY A N 1
ATOM 699 C CA . GLY A 1 98 ? -12.169 19.495 15.649 1.00 88.44 98 GLY A CA 1
ATOM 700 C C . GLY A 1 98 ? -12.618 18.041 15.865 1.00 88.44 98 GLY A C 1
ATOM 701 O O . GLY A 1 98 ? -12.743 17.610 17.008 1.00 88.44 98 GLY A O 1
ATOM 702 N N . GLY A 1 99 ? -12.900 17.309 14.786 1.00 89.62 99 GLY A N 1
ATOM 703 C CA . GLY A 1 99 ? -13.327 15.910 14.796 1.00 89.62 99 GLY A CA 1
ATOM 704 C C . GLY A 1 99 ? -12.208 14.911 14.484 1.00 89.62 99 GLY A C 1
ATOM 705 O O . GLY A 1 99 ? -11.043 15.266 14.303 1.00 89.62 99 GLY A O 1
ATOM 706 N N . GLU A 1 100 ? -12.587 13.637 14.391 1.00 89.62 100 GLU A N 1
ATOM 707 C CA . GLU A 1 100 ? -11.688 12.525 14.066 1.00 89.62 100 GLU A CA 1
ATOM 708 C C . GLU A 1 100 ? -11.609 12.271 12.555 1.00 89.62 100 GLU A C 1
ATOM 710 O O . GLU A 1 100 ? -12.568 12.488 11.812 1.00 89.62 100 GLU A O 1
ATOM 715 N N . GLY A 1 101 ? -10.447 11.805 12.089 1.00 90.06 101 GLY A N 1
ATOM 716 C CA . GLY A 1 101 ? -10.251 11.431 10.689 1.00 90.06 101 GLY A CA 1
ATOM 717 C C . GLY A 1 101 ? -11.088 10.210 10.267 1.00 90.06 101 GLY A C 1
ATOM 718 O O . GLY A 1 101 ? -11.623 9.491 11.109 1.00 90.06 101 GLY A O 1
ATOM 719 N N . PRO A 1 102 ? -11.187 9.934 8.955 1.00 93.94 102 PRO A N 1
ATOM 720 C CA . PRO A 1 102 ? -11.954 8.803 8.448 1.00 93.94 102 PRO A CA 1
ATOM 721 C C . PRO A 1 102 ? -11.356 7.459 8.889 1.00 93.94 102 PRO A C 1
ATOM 723 O O . PRO A 1 102 ? -10.145 7.244 8.791 1.00 93.94 102 PRO A O 1
ATOM 726 N N . VAL A 1 103 ? -12.230 6.529 9.284 1.00 95.00 103 VAL A N 1
ATOM 727 C CA . VAL A 1 103 ? -11.903 5.116 9.522 1.00 95.00 103 VAL A CA 1
ATOM 728 C C . VAL A 1 103 ? -12.324 4.310 8.295 1.00 95.00 103 VAL A C 1
ATOM 730 O O . VAL A 1 103 ? -13.485 4.352 7.891 1.00 95.00 103 VAL A O 1
ATOM 733 N N . VAL A 1 104 ? -11.379 3.592 7.687 1.00 95.44 104 VAL A N 1
ATOM 734 C CA . VAL A 1 104 ? -11.589 2.859 6.429 1.00 95.44 104 VAL A CA 1
ATOM 735 C C . VAL A 1 104 ? -11.353 1.374 6.661 1.00 95.44 104 VAL A C 1
ATOM 737 O O . VAL A 1 104 ? -10.286 0.987 7.128 1.00 95.44 104 VAL A O 1
ATOM 740 N N . LEU A 1 105 ? -12.334 0.548 6.295 1.00 96.25 105 LEU A N 1
ATOM 741 C CA . LEU A 1 105 ? -12.220 -0.908 6.296 1.00 96.25 105 LEU A CA 1
ATOM 742 C C . LEU A 1 105 ? -12.162 -1.414 4.852 1.00 96.25 105 LEU A C 1
ATOM 744 O O . LEU A 1 105 ? -13.074 -1.160 4.065 1.00 96.25 105 LEU A O 1
ATOM 748 N N . LEU A 1 106 ? -11.101 -2.144 4.511 1.00 94.81 106 LEU A N 1
ATOM 749 C CA . LEU A 1 106 ? -10.956 -2.782 3.205 1.00 94.81 106 LEU A CA 1
ATOM 750 C C . LEU A 1 106 ? -11.476 -4.217 3.272 1.00 94.81 106 LEU A C 1
ATOM 752 O O . LEU A 1 106 ? -10.967 -5.038 4.031 1.00 94.81 106 LEU A O 1
ATOM 756 N N . VAL A 1 107 ? -12.480 -4.522 2.453 1.00 94.06 107 VAL A N 1
ATOM 757 C CA . VAL A 1 107 ? -13.119 -5.841 2.381 1.00 94.06 107 VAL A CA 1
ATOM 758 C C . VAL A 1 107 ? -13.039 -6.399 0.965 1.00 94.06 107 VAL A C 1
ATOM 760 O O . VAL A 1 107 ? -13.077 -5.656 -0.013 1.00 94.06 107 VAL A O 1
ATOM 763 N N . GLY A 1 108 ? -12.919 -7.718 0.847 1.00 92.25 108 GLY A N 1
ATOM 764 C CA . GLY A 1 108 ? -12.828 -8.407 -0.438 1.00 92.25 108 GLY A CA 1
ATOM 765 C C . GLY A 1 108 ? -12.324 -9.838 -0.279 1.00 92.25 108 GLY A C 1
ATOM 766 O O . GLY A 1 108 ? -11.885 -10.230 0.803 1.00 92.25 108 GLY A O 1
ATOM 767 N N . ALA A 1 109 ? -12.380 -10.610 -1.363 1.00 91.12 109 ALA A N 1
ATOM 768 C CA . ALA A 1 109 ? -11.884 -11.985 -1.393 1.00 91.12 109 ALA A CA 1
ATOM 769 C C . ALA A 1 109 ? -10.360 -12.063 -1.157 1.00 91.12 109 ALA A C 1
ATOM 771 O O . ALA A 1 109 ? -9.653 -11.049 -1.134 1.00 91.12 109 ALA A O 1
ATOM 772 N N . CYS A 1 110 ? -9.836 -13.274 -0.961 1.00 86.81 110 CYS A N 1
ATOM 773 C CA . CYS A 1 110 ? -8.391 -13.515 -0.949 1.00 86.81 110 CYS A CA 1
ATOM 774 C C . CYS A 1 110 ? -7.753 -13.045 -2.270 1.00 86.81 110 CYS A C 1
ATOM 776 O O . CYS A 1 110 ? -8.398 -13.066 -3.316 1.00 86.81 110 CYS A O 1
ATOM 778 N N . ASP A 1 111 ? -6.506 -12.576 -2.197 1.00 83.06 111 ASP A N 1
ATOM 779 C CA . ASP A 1 111 ? -5.681 -12.202 -3.357 1.00 83.06 111 ASP A CA 1
ATOM 780 C C . ASP A 1 111 ? -6.219 -11.073 -4.262 1.00 83.06 111 ASP A C 1
ATOM 782 O O . ASP A 1 111 ? -5.781 -10.911 -5.397 1.00 83.06 111 ASP A O 1
ATOM 786 N N . THR A 1 112 ? -7.112 -10.215 -3.756 1.00 88.00 112 THR A N 1
ATOM 787 C CA . THR A 1 112 ? -7.597 -9.025 -4.490 1.00 88.00 112 THR A CA 1
ATOM 788 C C . THR A 1 112 ? -6.749 -7.763 -4.276 1.00 88.00 112 THR A C 1
ATOM 790 O O . THR A 1 112 ? -7.171 -6.672 -4.649 1.00 88.00 112 THR A O 1
ATOM 793 N N . GLY A 1 113 ? -5.580 -7.869 -3.629 1.00 86.69 113 GLY A N 1
ATOM 794 C CA . GLY A 1 113 ? -4.678 -6.729 -3.391 1.00 86.69 113 GLY A CA 1
ATOM 795 C C . GLY A 1 113 ? -5.048 -5.823 -2.207 1.00 86.69 113 GLY A C 1
ATOM 796 O O . GLY A 1 113 ? -4.609 -4.677 -2.157 1.00 86.69 113 GLY A O 1
ATOM 797 N N . LYS A 1 114 ? -5.838 -6.314 -1.240 1.00 91.38 114 LYS A N 1
ATOM 798 C CA . LYS A 1 114 ? -6.287 -5.532 -0.066 1.00 91.38 114 LYS A CA 1
ATOM 799 C C . LYS A 1 114 ? -5.122 -4.954 0.740 1.00 91.38 114 LYS A C 1
ATOM 801 O O . LYS A 1 114 ? -5.097 -3.752 0.977 1.00 91.38 114 LYS A O 1
ATOM 806 N N . SER A 1 115 ? -4.147 -5.787 1.104 1.00 88.38 115 SER A N 1
ATOM 807 C CA . SER A 1 115 ? -2.976 -5.368 1.888 1.00 88.38 115 SER A CA 1
ATOM 808 C C . SER A 1 115 ? -2.099 -4.387 1.104 1.00 88.38 115 SER A C 1
ATOM 810 O O . SER A 1 115 ? -1.622 -3.400 1.655 1.00 88.38 115 SER A O 1
ATOM 812 N N . THR A 1 116 ? -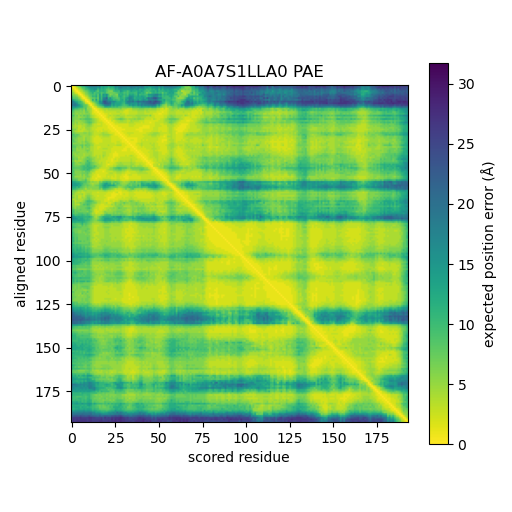1.972 -4.584 -0.213 1.00 88.00 116 THR A N 1
ATOM 813 C CA . THR A 1 116 ? -1.275 -3.647 -1.107 1.00 88.00 116 THR A CA 1
ATOM 814 C C . THR A 1 116 ? -1.953 -2.278 -1.129 1.00 88.00 116 THR A C 1
ATOM 816 O O . THR A 1 116 ? -1.280 -1.261 -0.968 1.00 88.00 116 THR A O 1
ATOM 819 N N . LEU A 1 117 ? -3.282 -2.240 -1.278 1.00 90.94 117 LEU A N 1
ATOM 820 C CA . LEU A 1 117 ? -4.053 -0.997 -1.263 1.00 90.94 117 LEU A CA 1
ATOM 821 C C . LEU A 1 117 ? -3.984 -0.309 0.109 1.00 90.94 117 LEU A C 1
ATOM 823 O O . LEU A 1 117 ? -3.800 0.907 0.170 1.00 90.94 117 LEU A O 1
ATOM 827 N N . ALA A 1 118 ? -4.093 -1.075 1.200 1.00 92.31 118 ALA A N 1
ATOM 828 C CA . ALA A 1 118 ? -3.959 -0.572 2.568 1.00 92.31 118 ALA A CA 1
ATOM 829 C C . ALA A 1 118 ? -2.620 0.151 2.760 1.00 92.31 118 ALA A C 1
ATOM 831 O O . ALA A 1 118 ? -2.594 1.310 3.182 1.00 92.31 118 ALA A O 1
ATOM 832 N N . LEU A 1 119 ? -1.524 -0.503 2.364 1.00 89.94 119 LEU A N 1
ATOM 833 C CA . LEU A 1 119 ? -0.175 0.035 2.478 1.00 89.94 119 LEU A CA 1
ATOM 834 C C . LEU A 1 119 ? 0.033 1.256 1.574 1.00 89.94 119 LEU A C 1
ATOM 836 O O . LEU A 1 119 ? 0.564 2.267 2.031 1.00 89.94 119 LEU A O 1
ATOM 840 N N . GLN A 1 120 ? -0.450 1.221 0.326 1.00 89.88 120 GLN A N 1
ATOM 841 C CA . GLN A 1 120 ? -0.401 2.370 -0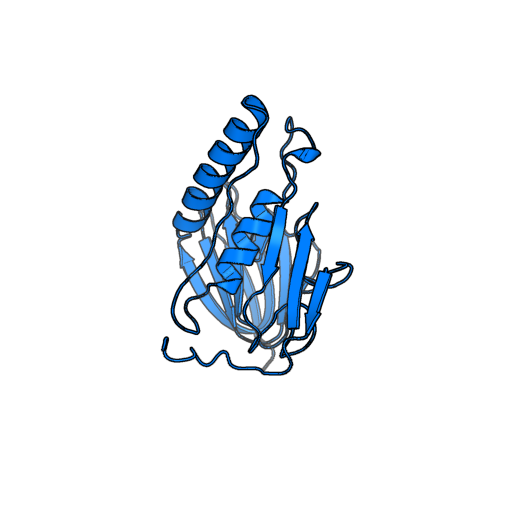.586 1.00 89.88 120 GLN A CA 1
ATOM 842 C C . GLN A 1 120 ? -1.109 3.599 -0.010 1.00 89.88 120 GLN A C 1
ATOM 844 O O . GLN A 1 120 ? -0.548 4.698 -0.025 1.00 89.88 120 GLN A O 1
ATOM 849 N N . LEU A 1 121 ? -2.329 3.433 0.507 1.00 92.50 121 LEU A N 1
ATOM 850 C CA . LEU A 1 121 ? -3.097 4.527 1.103 1.00 92.50 121 LEU A CA 1
ATOM 851 C C . LEU A 1 121 ? -2.434 5.052 2.382 1.00 92.50 121 LEU A C 1
ATOM 853 O O . LEU A 1 121 ? -2.371 6.271 2.573 1.00 92.50 121 LEU A O 1
ATOM 857 N N . ALA A 1 122 ? -1.919 4.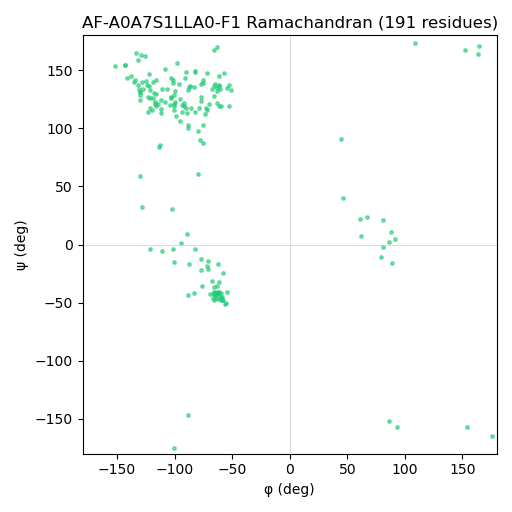155 3.228 1.00 91.88 122 ALA A N 1
ATOM 858 C CA . ALA A 1 122 ? -1.235 4.508 4.467 1.00 91.88 122 ALA A CA 1
ATOM 859 C C . ALA A 1 122 ? 0.074 5.267 4.201 1.00 91.88 122 ALA A C 1
ATOM 861 O O . ALA A 1 122 ? 0.277 6.344 4.760 1.00 91.88 122 ALA A O 1
ATOM 862 N N . ASN A 1 123 ? 0.920 4.783 3.287 1.00 90.94 123 ASN A N 1
ATOM 863 C CA . ASN A 1 123 ? 2.168 5.445 2.903 1.00 90.94 123 ASN A CA 1
ATOM 864 C C . ASN A 1 123 ? 1.930 6.827 2.292 1.00 90.94 123 ASN A C 1
ATOM 866 O O . ASN A 1 123 ? 2.633 7.783 2.622 1.00 90.94 123 ASN A O 1
ATOM 870 N N . ARG A 1 124 ? 0.907 6.965 1.443 1.00 89.75 124 ARG A N 1
ATOM 871 C CA . ARG A 1 124 ? 0.534 8.263 0.864 1.00 89.75 124 ARG A CA 1
ATOM 872 C C . ARG A 1 124 ? 0.057 9.236 1.937 1.00 89.75 124 ARG A C 1
ATOM 874 O O . ARG A 1 124 ? 0.485 10.383 1.944 1.00 89.75 124 ARG A O 1
ATOM 881 N N . ALA A 1 125 ? -0.768 8.779 2.879 1.00 90.50 125 ALA A N 1
ATOM 882 C CA . ALA A 1 125 ? -1.236 9.610 3.990 1.00 90.50 125 ALA A CA 1
ATOM 883 C C . ALA A 1 125 ? -0.124 9.989 4.978 1.00 90.50 125 ALA A C 1
ATOM 885 O O . ALA A 1 125 ? -0.163 11.080 5.541 1.00 90.50 125 ALA A O 1
ATOM 886 N N . ALA A 1 126 ? 0.872 9.117 5.148 1.00 89.44 126 ALA A N 1
ATOM 887 C CA . ALA A 1 126 ? 2.048 9.365 5.971 1.00 89.44 126 ALA A CA 1
ATOM 888 C C . ALA A 1 126 ? 3.136 10.189 5.259 1.00 89.44 126 ALA A C 1
ATOM 890 O O . ALA A 1 126 ? 4.159 10.511 5.861 1.00 89.44 126 ALA A O 1
ATOM 891 N N . THR A 1 127 ? 2.954 10.518 3.975 1.00 86.38 127 THR A N 1
ATOM 892 C CA . THR A 1 127 ? 3.913 11.329 3.220 1.00 86.38 127 THR A CA 1
ATOM 893 C C . THR A 1 127 ? 3.763 12.801 3.614 1.00 86.38 127 THR A C 1
ATOM 895 O O . THR A 1 127 ? 2.673 13.359 3.467 1.00 86.38 127 THR A O 1
ATOM 898 N N . PRO A 1 128 ? 4.835 13.468 4.081 1.00 76.56 128 PRO A N 1
ATOM 899 C CA . PRO A 1 128 ? 4.783 14.892 4.383 1.00 76.56 128 PRO A CA 1
ATOM 900 C C . PRO A 1 128 ? 4.453 15.712 3.133 1.00 76.56 128 PRO A C 1
ATOM 902 O O . PRO A 1 128 ? 5.025 15.491 2.066 1.00 76.56 128 PRO A O 1
ATOM 905 N N . VAL A 1 129 ? 3.565 16.692 3.287 1.00 76.56 129 VAL A N 1
ATOM 906 C CA . VAL A 1 129 ? 3.244 17.680 2.252 1.00 76.56 129 VAL A CA 1
ATOM 907 C C . VAL A 1 129 ? 3.656 19.051 2.772 1.00 76.56 129 VAL A C 1
ATOM 909 O O . VAL A 1 129 ? 3.309 19.413 3.900 1.00 76.56 129 VAL A O 1
ATOM 912 N N . GLU A 1 130 ? 4.411 19.807 1.972 1.00 73.12 130 GLU A N 1
ATOM 913 C CA . GLU A 1 130 ? 4.811 21.170 2.329 1.00 73.12 130 GLU A CA 1
ATOM 914 C C . GLU A 1 130 ? 3.585 22.030 2.662 1.00 73.12 130 GLU A C 1
ATOM 916 O O . GLU A 1 130 ? 2.565 21.988 1.976 1.00 73.12 130 GLU A O 1
ATOM 921 N N . GLY A 1 131 ? 3.672 22.794 3.752 1.00 65.56 131 GLY A N 1
ATOM 922 C CA . GLY A 1 131 ? 2.573 23.638 4.227 1.00 65.56 131 GLY A CA 1
ATOM 923 C C . GLY A 1 131 ? 1.491 22.914 5.039 1.00 65.56 131 GLY A C 1
ATOM 924 O O . GLY A 1 131 ? 0.584 23.576 5.539 1.00 65.56 131 GLY A O 1
ATOM 925 N N . ARG A 1 132 ? 1.581 21.590 5.236 1.00 67.81 132 ARG A N 1
ATOM 926 C CA . ARG A 1 132 ? 0.653 20.837 6.095 1.00 67.81 132 ARG A CA 1
ATOM 927 C C . ARG A 1 132 ? 1.223 20.642 7.501 1.00 67.81 132 ARG A C 1
ATOM 929 O O . ARG A 1 132 ? 2.397 20.317 7.669 1.00 67.81 132 ARG A O 1
ATOM 936 N N . ALA A 1 133 ? 0.385 20.804 8.525 1.00 61.69 133 ALA A N 1
ATOM 937 C CA . ALA A 1 133 ? 0.789 20.555 9.906 1.00 61.69 133 ALA A CA 1
ATOM 938 C C . ALA A 1 133 ? 1.159 19.073 10.108 1.00 61.69 133 ALA A C 1
ATOM 940 O O . ALA A 1 133 ? 0.424 18.179 9.679 1.00 61.69 133 ALA A O 1
ATOM 941 N N . ALA A 1 134 ? 2.284 18.815 10.784 1.00 58.12 134 ALA A N 1
ATOM 942 C CA . ALA A 1 134 ? 2.874 17.480 10.940 1.00 58.12 134 ALA A CA 1
ATOM 943 C C . ALA A 1 134 ? 1.943 16.446 11.609 1.00 58.12 134 ALA A C 1
ATOM 945 O O . ALA A 1 134 ? 2.080 15.249 11.384 1.00 58.12 134 ALA A O 1
ATOM 946 N N . ASN A 1 135 ? 0.971 16.897 12.404 1.00 57.50 135 ASN A N 1
ATOM 947 C CA . ASN A 1 135 ? -0.040 16.058 13.053 1.00 57.50 135 ASN A CA 1
ATOM 948 C C . ASN A 1 135 ? -1.163 15.583 12.112 1.00 57.50 135 ASN A C 1
ATOM 950 O O . ASN A 1 135 ? -1.913 14.686 12.478 1.00 57.50 135 ASN A O 1
ATOM 954 N N . THR A 1 136 ? -1.273 16.151 10.909 1.00 63.91 136 THR A N 1
ATOM 955 C CA . THR A 1 136 ? -2.307 15.786 9.922 1.00 63.91 136 THR A CA 1
ATOM 956 C C . THR A 1 136 ? -1.882 14.625 9.019 1.00 63.91 136 THR A C 1
ATOM 958 O O . THR A 1 136 ? -2.718 14.021 8.354 1.00 63.91 136 THR A O 1
ATOM 961 N N . ALA A 1 137 ? -0.581 14.328 8.979 1.00 70.50 137 ALA A N 1
ATOM 962 C CA . ALA A 1 137 ? 0.035 13.325 8.112 1.00 70.50 137 ALA A CA 1
ATOM 963 C C . ALA A 1 137 ? 0.363 12.026 8.870 1.00 70.50 137 ALA A C 1
ATOM 965 O O . ALA A 1 137 ? 1.354 11.367 8.578 1.00 70.50 137 ALA A O 1
ATOM 966 N N . ALA A 1 138 ? -0.424 11.679 9.892 1.00 84.00 138 ALA A N 1
ATOM 967 C CA . ALA A 1 138 ? -0.258 10.433 10.630 1.00 84.00 138 ALA A CA 1
ATOM 968 C C . ALA A 1 138 ? -1.510 9.561 10.515 1.00 84.00 138 ALA A C 1
ATOM 970 O O . ALA A 1 138 ? -2.634 10.064 10.553 1.00 84.00 138 ALA A O 1
ATOM 971 N N . VAL A 1 139 ? -1.314 8.252 10.367 1.00 91.19 139 VAL A N 1
ATOM 972 C CA . VAL A 1 139 ? -2.392 7.266 10.208 1.00 91.19 139 VAL A CA 1
ATOM 973 C C . VAL A 1 139 ? -2.083 6.026 11.035 1.00 91.19 139 VAL A C 1
ATOM 975 O O . VAL A 1 139 ? -0.931 5.617 11.153 1.00 91.19 139 VAL A O 1
ATOM 978 N N . THR A 1 140 ? -3.121 5.407 11.586 1.00 92.69 140 THR A N 1
ATOM 979 C CA . THR A 1 140 ? -3.022 4.075 12.184 1.00 92.69 140 THR A CA 1
ATOM 980 C C . THR A 1 140 ? -3.318 3.027 11.115 1.00 92.69 140 THR A C 1
ATOM 982 O O . THR A 1 140 ? -4.423 2.995 10.576 1.00 92.69 140 THR A O 1
ATOM 985 N N . HIS A 1 141 ? -2.339 2.180 10.800 1.00 92.75 141 HIS A N 1
ATOM 986 C CA . HIS A 1 141 ? -2.514 1.024 9.924 1.00 92.75 141 HIS A CA 1
ATOM 987 C C . HIS A 1 141 ? -2.859 -0.197 10.777 1.00 92.75 141 HIS A C 1
ATOM 989 O O . HIS A 1 141 ? -2.109 -0.541 11.693 1.00 92.75 141 HIS A O 1
ATOM 995 N N . VAL A 1 142 ? -4.006 -0.817 10.503 1.00 94.06 142 VAL A N 1
ATOM 996 C CA . VAL A 1 142 ? -4.548 -1.938 11.279 1.00 94.06 142 VAL A CA 1
ATOM 997 C C . VAL A 1 142 ? -4.620 -3.170 10.388 1.00 94.06 142 VAL A C 1
ATOM 999 O O . VAL A 1 142 ? -5.277 -3.145 9.352 1.00 94.06 142 VAL A O 1
ATOM 1002 N N . GLU A 1 143 ? -3.964 -4.239 10.822 1.00 91.25 143 GLU A N 1
ATOM 1003 C CA . GLU A 1 143 ? -3.966 -5.552 10.192 1.00 91.25 143 GLU A CA 1
ATOM 1004 C C . GLU A 1 143 ? -4.933 -6.470 10.940 1.00 91.25 143 GLU A C 1
ATOM 1006 O O . GLU A 1 143 ? -4.771 -6.731 12.138 1.00 91.25 143 GLU A O 1
ATOM 1011 N N . LEU A 1 144 ? -5.948 -6.936 10.214 1.00 92.06 144 LEU A N 1
ATOM 1012 C CA . LEU A 1 144 ? -6.961 -7.859 10.723 1.00 92.06 144 LEU A CA 1
ATOM 1013 C C . LEU A 1 144 ? -6.850 -9.253 10.089 1.00 92.06 144 LEU A C 1
ATOM 1015 O O . LEU A 1 144 ? -7.575 -10.161 10.499 1.00 92.06 144 LEU A O 1
ATOM 1019 N N . ASP A 1 145 ? -5.961 -9.441 9.107 1.00 90.19 145 ASP A N 1
ATOM 1020 C CA . ASP A 1 145 ? -5.689 -10.753 8.529 1.00 90.19 145 ASP A CA 1
ATOM 1021 C C . ASP A 1 145 ? -4.745 -11.553 9.436 1.00 90.19 145 ASP A C 1
ATOM 1023 O O . ASP A 1 145 ? -3.523 -11.416 9.411 1.00 90.19 145 ASP A O 1
ATOM 1027 N N . ILE A 1 146 ? -5.337 -12.422 10.254 1.00 91.00 146 ILE A N 1
ATOM 1028 C CA . ILE A 1 146 ? -4.609 -13.334 11.143 1.00 91.00 146 ILE A CA 1
ATOM 1029 C C . ILE A 1 146 ? -3.897 -14.472 10.392 1.00 91.00 146 ILE A C 1
ATOM 1031 O O . ILE A 1 146 ? -3.011 -15.118 10.955 1.00 91.00 146 ILE A O 1
ATOM 1035 N N . GLY A 1 147 ? -4.285 -14.760 9.147 1.00 87.50 147 GLY A N 1
ATOM 1036 C CA . GLY A 1 147 ? -3.731 -15.857 8.358 1.00 87.50 147 GLY A CA 1
ATOM 1037 C C . GLY A 1 147 ? -2.430 -15.464 7.666 1.00 87.50 147 GLY A C 1
ATOM 1038 O O . GLY A 1 147 ? -1.470 -16.241 7.669 1.00 87.50 147 GLY A O 1
ATOM 1039 N N . GLN A 1 148 ? -2.395 -14.252 7.114 1.00 84.25 148 GLN A N 1
ATOM 1040 C CA . GLN A 1 148 ? -1.253 -13.686 6.394 1.00 84.25 148 GLN A C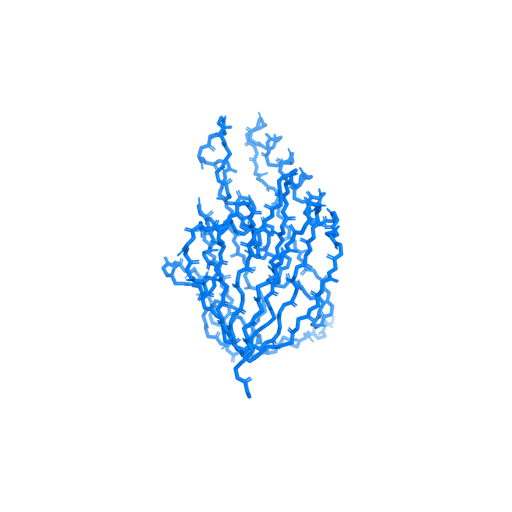A 1
ATOM 1041 C C . GLN A 1 148 ? -0.897 -12.277 6.906 1.00 84.25 148 GLN A C 1
ATOM 1043 O O . GLN A 1 148 ? -0.904 -11.321 6.127 1.00 84.25 148 GLN A O 1
ATOM 1048 N N . PRO A 1 149 ? -0.575 -12.115 8.203 1.00 84.12 149 PRO A N 1
ATOM 1049 C CA . PRO A 1 149 ? -0.264 -10.799 8.737 1.00 84.12 149 PRO A CA 1
ATOM 1050 C C . PRO A 1 149 ? 1.051 -10.287 8.149 1.00 84.12 149 PRO A C 1
ATOM 1052 O O . PRO A 1 149 ? 2.060 -10.995 8.151 1.00 84.12 149 PRO A O 1
ATOM 1055 N N . SER A 1 150 ? 1.067 -9.026 7.714 1.00 79.69 150 SER A N 1
ATOM 1056 C CA . SER A 1 150 ? 2.315 -8.349 7.349 1.00 79.69 150 SER A CA 1
ATOM 1057 C C . SER A 1 150 ? 3.104 -7.903 8.589 1.00 79.69 150 SER A C 1
ATOM 1059 O O . SER A 1 150 ? 4.304 -7.681 8.518 1.00 79.69 150 SER A O 1
ATOM 1061 N N . MET A 1 151 ? 2.433 -7.750 9.738 1.00 83.25 151 MET A N 1
ATOM 1062 C CA . MET A 1 151 ? 3.016 -7.303 11.007 1.00 83.25 151 MET A CA 1
ATOM 1063 C C . MET A 1 151 ? 2.819 -8.352 12.102 1.00 83.25 151 MET A C 1
ATOM 1065 O O . MET A 1 151 ? 1.692 -8.600 12.531 1.00 83.25 151 MET A O 1
ATOM 1069 N N . GLY A 1 152 ? 3.919 -8.889 12.627 1.00 82.00 152 GLY A N 1
ATOM 1070 C CA . GLY A 1 152 ? 3.898 -9.862 13.721 1.00 82.00 152 GLY A CA 1
ATOM 1071 C C . GLY A 1 152 ? 3.898 -11.310 13.231 1.00 82.00 152 GLY A C 1
ATOM 1072 O O . GLY A 1 152 ? 4.377 -11.612 12.142 1.00 82.00 152 GLY A O 1
ATOM 1073 N N . CYS A 1 153 ? 3.422 -12.227 14.072 1.00 85.94 153 CYS A N 1
ATOM 1074 C CA . CYS A 1 153 ? 3.347 -13.650 13.747 1.00 85.94 153 CYS A CA 1
ATOM 1075 C C . CYS A 1 153 ? 1.935 -14.051 13.279 1.00 85.94 153 CYS A C 1
ATOM 1077 O O . CYS A 1 153 ? 0.960 -13.402 13.659 1.00 85.94 153 CYS A O 1
ATOM 1079 N N . PRO A 1 154 ? 1.794 -15.139 12.495 1.00 90.38 154 PRO A N 1
ATOM 1080 C CA . PRO A 1 154 ? 0.488 -15.706 12.164 1.00 90.38 154 PRO A CA 1
ATOM 1081 C C . PRO A 1 154 ? -0.370 -15.935 13.412 1.00 90.38 154 PRO A C 1
ATOM 1083 O O . PRO A 1 154 ? 0.099 -16.502 14.401 1.00 90.38 154 PRO A O 1
ATOM 1086 N N . GLY A 1 155 ? -1.629 -15.512 13.347 1.00 90.31 155 GLY A N 1
ATOM 1087 C CA . GLY A 1 155 ? -2.558 -15.500 14.471 1.00 90.31 155 GLY A CA 1
ATOM 1088 C C . GLY A 1 155 ? -2.520 -14.239 15.327 1.00 90.31 155 GLY A C 1
ATOM 1089 O O . GLY A 1 155 ? -3.125 -14.233 16.395 1.00 90.31 155 GLY A O 1
ATOM 1090 N N . ALA A 1 156 ? -1.834 -13.182 14.892 1.00 91.12 156 ALA A N 1
ATOM 1091 C CA . ALA A 1 156 ? -1.861 -11.875 15.538 1.00 91.12 156 ALA A CA 1
ATOM 1092 C C . ALA A 1 156 ? -2.743 -10.876 14.774 1.00 91.12 156 ALA A C 1
ATOM 1094 O O . ALA A 1 156 ? -2.761 -10.849 13.547 1.00 91.12 156 ALA A O 1
ATOM 1095 N N . LEU A 1 157 ? -3.437 -10.031 15.531 1.00 92.38 157 LEU A N 1
ATOM 1096 C CA . LEU A 1 157 ? -4.030 -8.779 15.076 1.00 92.38 157 LEU A CA 1
ATOM 1097 C C . LEU A 1 157 ? -3.086 -7.654 15.484 1.00 92.38 157 LEU A C 1
ATOM 1099 O O . LEU A 1 157 ? -2.671 -7.607 16.645 1.00 92.38 157 LEU A O 1
ATOM 1103 N N . SER A 1 158 ? -2.773 -6.742 14.572 1.00 92.56 158 SER A N 1
ATOM 1104 C CA . SER A 1 158 ? -1.715 -5.752 14.794 1.00 92.56 158 SER A CA 1
ATOM 1105 C C . SER A 1 158 ? -2.160 -4.363 14.359 1.00 92.56 158 SER A C 1
ATOM 1107 O O . SER A 1 158 ? -2.783 -4.199 13.318 1.00 92.56 158 SER A O 1
ATOM 1109 N N . ALA A 1 159 ? -1.805 -3.334 15.121 1.00 93.19 159 ALA A N 1
ATOM 1110 C CA . ALA A 1 159 ? -2.010 -1.941 14.747 1.00 93.19 159 ALA A CA 1
ATOM 1111 C C . ALA A 1 159 ? -0.715 -1.153 14.932 1.00 93.19 159 ALA A C 1
ATOM 1113 O O . ALA A 1 159 ? -0.094 -1.217 15.991 1.00 93.19 159 ALA A O 1
ATOM 1114 N N . THR A 1 160 ? -0.314 -0.380 13.927 1.00 91.38 160 THR A N 1
ATOM 1115 C CA . THR A 1 160 ? 0.879 0.468 13.991 1.00 91.38 160 THR A CA 1
ATOM 1116 C C . THR A 1 160 ? 0.544 1.915 13.667 1.00 91.38 160 THR A C 1
ATOM 1118 O O . THR A 1 160 ? -0.269 2.206 12.788 1.00 91.38 160 THR A O 1
ATOM 1121 N N . PHE A 1 161 ? 1.170 2.838 14.391 1.00 90.75 161 PHE A N 1
ATOM 1122 C CA . PHE A 1 161 ? 1.011 4.266 14.161 1.00 90.75 161 PHE A CA 1
ATOM 1123 C C . PHE A 1 161 ? 2.105 4.776 13.221 1.00 90.75 161 PHE A C 1
ATOM 1125 O O . PHE A 1 161 ? 3.286 4.793 13.569 1.00 90.75 161 PHE A O 1
ATOM 1132 N N . MET A 1 162 ? 1.709 5.214 12.029 1.00 88.75 162 MET A N 1
ATOM 1133 C CA . MET A 1 162 ? 2.609 5.654 10.968 1.00 88.75 162 MET A CA 1
ATOM 1134 C C . MET A 1 162 ? 2.673 7.180 10.923 1.00 88.75 162 MET A C 1
ATOM 1136 O O . MET A 1 162 ? 1.680 7.839 10.623 1.00 88.75 162 MET A O 1
ATOM 1140 N N . ARG A 1 163 ? 3.857 7.744 11.199 1.00 86.75 163 ARG A N 1
ATOM 1141 C CA . ARG A 1 163 ? 4.168 9.183 11.027 1.00 86.75 163 ARG A CA 1
ATOM 1142 C C . ARG A 1 163 ? 4.960 9.492 9.757 1.00 86.75 163 ARG A C 1
ATOM 1144 O O . ARG A 1 163 ? 5.119 10.652 9.396 1.00 86.75 163 ARG A O 1
ATOM 1151 N N . SER A 1 164 ? 5.520 8.461 9.145 1.00 87.25 164 SER A N 1
ATOM 1152 C CA . SER A 1 164 ? 6.301 8.535 7.919 1.00 87.25 164 SER A CA 1
ATOM 1153 C C . SER A 1 164 ? 5.999 7.303 7.073 1.00 87.25 164 SER A C 1
ATOM 1155 O O . SER A 1 164 ? 5.625 6.271 7.643 1.00 87.25 164 SER A O 1
ATOM 1157 N N . PRO A 1 165 ? 6.169 7.375 5.743 1.00 88.19 165 PRO A N 1
ATOM 1158 C CA . PRO A 1 165 ? 5.966 6.223 4.881 1.00 88.19 165 PRO A CA 1
ATOM 1159 C C . PRO A 1 165 ? 6.940 5.107 5.249 1.00 88.19 165 PRO A C 1
ATOM 1161 O O . PRO A 1 165 ? 8.087 5.368 5.625 1.00 88.19 165 PRO A O 1
ATOM 1164 N N . LEU A 1 166 ? 6.476 3.874 5.120 1.00 85.69 166 LEU A N 1
ATOM 1165 C CA . LEU A 1 166 ? 7.272 2.681 5.334 1.00 85.69 166 LEU A CA 1
ATOM 1166 C C . LEU A 1 166 ? 8.167 2.458 4.109 1.00 85.69 166 LEU A C 1
ATOM 1168 O O . LEU A 1 166 ? 7.668 2.474 2.979 1.00 85.69 166 LEU A O 1
ATOM 1172 N N . PRO A 1 167 ? 9.489 2.310 4.295 1.00 75.56 167 PRO A N 1
ATOM 1173 C CA . PRO A 1 167 ? 10.395 2.089 3.183 1.00 75.56 167 PRO A CA 1
ATOM 1174 C C . PRO A 1 167 ? 10.104 0.726 2.535 1.00 75.56 167 PRO A C 1
ATOM 1176 O O . PRO A 1 167 ? 9.932 -0.266 3.244 1.00 75.56 167 PRO A O 1
ATOM 1179 N N . PRO A 1 168 ? 10.074 0.647 1.198 1.00 74.38 168 PRO A N 1
ATOM 1180 C CA . PRO A 1 168 ? 9.847 -0.612 0.499 1.00 74.38 168 PRO A CA 1
ATOM 1181 C C . PRO A 1 168 ? 10.982 -1.601 0.788 1.00 74.38 168 PRO A C 1
ATOM 1183 O O . PRO A 1 168 ? 12.159 -1.247 0.687 1.00 74.38 168 PRO A O 1
ATOM 1186 N N . GLY A 1 169 ? 10.613 -2.834 1.137 1.00 69.62 169 GLY A N 1
ATOM 1187 C CA . GLY A 1 169 ? 11.543 -3.893 1.554 1.00 69.62 169 GLY A CA 1
ATOM 1188 C C . GLY A 1 169 ? 11.855 -3.927 3.056 1.00 69.62 169 GLY A C 1
ATOM 1189 O O . GLY A 1 169 ? 12.309 -4.953 3.541 1.00 69.62 169 GLY A O 1
ATOM 1190 N N . ASP A 1 170 ? 11.550 -2.855 3.794 1.00 71.31 170 ASP A N 1
ATOM 1191 C CA . ASP A 1 170 ? 11.744 -2.729 5.249 1.00 71.31 170 ASP A CA 1
ATOM 1192 C C . ASP A 1 170 ? 10.442 -2.276 5.933 1.00 71.31 170 ASP A C 1
ATOM 1194 O O . ASP A 1 170 ? 10.438 -1.564 6.938 1.00 71.31 170 ASP A O 1
ATOM 1198 N N . GLU A 1 171 ? 9.305 -2.688 5.374 1.00 66.25 171 GLU A N 1
ATOM 1199 C CA . GLU A 1 171 ? 7.986 -2.118 5.664 1.00 66.25 171 GLU A CA 1
ATOM 1200 C C . GLU A 1 171 ? 7.553 -2.289 7.129 1.00 66.25 171 GLU A C 1
ATOM 1202 O O . GLU A 1 171 ? 6.677 -1.583 7.616 1.00 66.25 171 GLU A O 1
ATOM 1207 N N . HIS A 1 172 ? 8.203 -3.183 7.873 1.00 64.38 172 HIS A N 1
ATOM 1208 C CA . HIS A 1 172 ? 7.904 -3.458 9.281 1.00 64.38 172 HIS A CA 1
ATOM 1209 C C . HIS A 1 172 ? 9.109 -3.227 10.197 1.00 64.38 172 HIS A C 1
ATOM 1211 O O . HIS A 1 172 ? 8.980 -3.297 11.423 1.00 64.38 172 HIS A O 1
ATOM 1217 N N . SER A 1 173 ? 10.268 -2.894 9.620 1.00 62.81 173 SER A N 1
ATOM 1218 C CA . SER A 1 173 ? 11.517 -2.674 10.342 1.00 62.81 173 SER A CA 1
ATOM 1219 C C . SER A 1 173 ? 11.459 -1.336 11.086 1.00 62.81 173 SER A C 1
ATOM 1221 O O . SER A 1 173 ? 11.392 -0.265 10.487 1.00 62.81 173 SER A O 1
ATOM 1223 N N . GLY A 1 174 ? 11.430 -1.387 12.421 1.00 65.06 174 GLY A N 1
ATOM 1224 C CA . GLY A 1 174 ? 11.418 -0.196 13.281 1.00 65.06 174 GLY A CA 1
ATOM 1225 C C . GLY A 1 174 ? 10.034 0.339 13.665 1.00 65.06 174 GLY A C 1
ATOM 1226 O O . GLY A 1 174 ? 9.950 1.357 14.354 1.00 65.06 174 GLY A O 1
ATOM 1227 N N . THR A 1 175 ? 8.950 -0.342 13.282 1.00 75.00 175 THR A N 1
ATOM 1228 C CA . THR A 1 175 ? 7.616 -0.046 13.827 1.00 75.00 175 THR A CA 1
ATOM 1229 C C . THR A 1 175 ? 7.409 -0.732 15.180 1.00 75.00 175 THR A C 1
ATOM 1231 O O . THR A 1 175 ? 7.950 -1.808 15.426 1.00 75.00 175 THR A O 1
ATOM 1234 N N . VAL A 1 176 ? 6.626 -0.117 16.073 1.00 84.44 176 VAL A N 1
ATOM 1235 C CA . VAL A 1 176 ? 6.232 -0.718 17.360 1.00 84.44 176 VAL A CA 1
ATOM 1236 C C . VAL A 1 176 ? 4.724 -0.975 17.320 1.00 84.44 176 VAL A C 1
ATOM 1238 O O . VAL A 1 176 ? 3.951 -0.098 17.716 1.00 84.44 176 VAL A O 1
ATOM 1241 N N . PRO A 1 177 ? 4.282 -2.124 16.775 1.00 89.75 177 PRO A N 1
ATOM 1242 C CA . PRO A 1 177 ? 2.864 -2.417 16.653 1.00 89.75 177 PRO A CA 1
ATOM 1243 C C . PRO A 1 177 ? 2.255 -2.812 18.005 1.00 89.75 177 PRO A C 1
ATOM 1245 O O . PRO A 1 177 ? 2.821 -3.607 18.758 1.00 89.75 177 PRO A O 1
ATOM 1248 N N . LEU A 1 178 ? 1.050 -2.319 18.285 1.00 93.25 178 LEU A N 1
ATOM 1249 C CA . LEU A 1 178 ? 0.166 -2.897 19.293 1.00 93.25 178 LEU A CA 1
ATOM 1250 C C . LEU A 1 178 ? -0.389 -4.207 18.734 1.00 93.25 178 LEU A C 1
ATOM 1252 O O . LEU A 1 178 ? -1.089 -4.183 17.725 1.00 93.25 178 LEU A O 1
ATOM 1256 N N . SER A 1 179 ? -0.076 -5.329 19.379 1.00 92.31 179 SER A N 1
ATOM 1257 C CA . SER A 1 179 ? -0.432 -6.660 18.876 1.00 92.31 179 SER A CA 1
ATOM 1258 C C . SER A 1 179 ? -1.278 -7.433 19.884 1.00 92.31 179 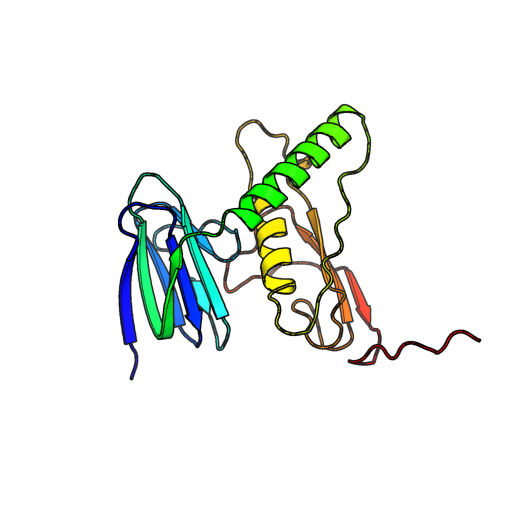SER A C 1
ATOM 1260 O O . SER A 1 179 ? -0.961 -7.466 21.073 1.00 92.31 179 SER A O 1
ATOM 1262 N N . PHE A 1 180 ? -2.323 -8.096 19.397 1.00 92.69 180 PHE A N 1
ATOM 1263 C CA . PHE A 1 180 ? -3.147 -9.038 20.147 1.00 92.69 180 PHE A CA 1
ATOM 1264 C C . PHE A 1 180 ? -3.046 -10.417 19.503 1.00 92.69 180 PHE A C 1
ATOM 1266 O O . PHE A 1 180 ? -3.224 -10.555 18.297 1.00 92.69 180 PHE A O 1
ATOM 1273 N N . PHE A 1 181 ? -2.772 -11.449 20.298 1.00 92.69 181 PHE A N 1
ATOM 1274 C CA . PHE A 1 181 ? -2.673 -12.815 19.793 1.00 92.69 181 PHE A CA 1
ATOM 1275 C C . PHE A 1 181 ? -4.043 -13.498 19.835 1.00 92.69 181 PHE A C 1
ATOM 1277 O O . PHE A 1 181 ? -4.585 -13.741 20.912 1.00 92.69 181 PHE A O 1
ATOM 1284 N N . PHE A 1 182 ? -4.597 -13.792 18.660 1.00 91.19 182 PHE A N 1
ATOM 1285 C CA . PHE A 1 182 ? -5.858 -14.509 18.481 1.00 91.19 182 PHE A CA 1
ATOM 1286 C C . PHE A 1 182 ? -5.703 -16.018 18.717 1.00 91.19 182 PHE A C 1
ATOM 1288 O O . PHE A 1 182 ? -6.595 -16.646 19.278 1.00 91.19 182 PHE A O 1
ATOM 1295 N N . GLY A 1 183 ? -4.559 -16.600 18.337 1.00 88.69 183 GLY A N 1
ATOM 1296 C CA . GLY A 1 183 ? -4.254 -18.017 18.580 1.00 88.69 183 GLY A CA 1
ATOM 1297 C C . GLY A 1 183 ? -4.756 -19.003 17.519 1.00 88.69 183 GLY A C 1
ATOM 1298 O O . GLY A 1 183 ? -4.516 -20.200 17.651 1.00 88.69 183 GLY A O 1
ATOM 1299 N N . ASP A 1 184 ? -5.377 -18.512 16.449 1.00 89.12 184 ASP A N 1
ATOM 1300 C CA . ASP A 1 184 ? -5.758 -19.278 15.256 1.00 89.12 184 ASP A CA 1
ATOM 1301 C C . ASP A 1 184 ? -5.337 -18.495 14.001 1.00 89.12 184 ASP A C 1
ATOM 1303 O O . ASP A 1 184 ? -5.036 -17.307 14.076 1.00 89.12 184 ASP A O 1
ATOM 1307 N N . LYS A 1 185 ? -5.307 -19.147 12.841 1.00 87.50 185 LYS A N 1
ATOM 1308 C CA . LYS A 1 185 ? -5.056 -18.533 11.527 1.00 87.50 185 LYS A CA 1
ATOM 1309 C C . LYS A 1 185 ? -6.337 -18.329 10.722 1.00 87.50 185 LYS A C 1
ATOM 1311 O O . LYS A 1 185 ? -6.286 -17.797 9.618 1.00 87.50 185 LYS A O 1
ATOM 1316 N N . THR A 1 186 ? -7.471 -18.788 11.243 1.00 86.31 186 THR A N 1
ATOM 1317 C CA . THR A 1 186 ? -8.763 -18.737 10.566 1.00 86.31 186 THR A CA 1
ATOM 1318 C C . THR A 1 186 ? -9.839 -18.194 11.493 1.00 86.31 186 THR A C 1
ATOM 1320 O O . THR A 1 186 ? -9.909 -18.541 12.669 1.00 86.31 186 THR A O 1
ATOM 1323 N N . VAL A 1 187 ? -10.692 -17.319 10.959 1.00 84.81 187 VAL A N 1
ATOM 1324 C CA . VAL A 1 187 ? -11.894 -16.863 11.658 1.00 84.81 187 VAL A CA 1
ATOM 1325 C C . VAL A 1 187 ? -13.058 -17.679 11.127 1.00 84.81 187 VAL A C 1
ATOM 1327 O O . VAL A 1 187 ? -13.462 -17.520 9.976 1.00 84.81 187 VAL A O 1
ATOM 1330 N N . THR A 1 188 ? -13.602 -18.560 11.963 1.00 82.75 188 THR A N 1
ATOM 1331 C CA . THR A 1 188 ? -14.833 -19.276 11.626 1.00 82.75 188 THR A CA 1
ATOM 1332 C C . THR A 1 188 ? -16.005 -18.468 12.175 1.00 82.75 188 THR A C 1
ATOM 1334 O O . THR A 1 188 ? -16.055 -18.256 13.389 1.00 82.75 188 THR A O 1
ATOM 1337 N N . PRO A 1 189 ? -16.939 -17.981 11.337 1.00 73.94 189 PRO A N 1
ATOM 1338 C CA . PRO A 1 189 ? -18.119 -17.303 11.848 1.00 73.94 189 PRO A CA 1
ATOM 1339 C C . PRO A 1 189 ? -18.906 -18.290 12.712 1.00 73.94 189 PRO A C 1
ATOM 1341 O O . PRO A 1 189 ? -19.342 -19.338 12.235 1.00 73.94 189 PRO A O 1
ATOM 1344 N N . GLN A 1 190 ? -19.078 -17.967 13.994 1.00 69.75 190 GLN A N 1
ATOM 1345 C CA . GLN A 1 190 ? -20.060 -18.659 14.815 1.00 69.75 190 GLN A CA 1
ATOM 1346 C C . GLN A 1 190 ? -21.428 -18.368 14.199 1.00 69.75 190 GLN A C 1
ATOM 1348 O O . GLN A 1 190 ? -21.806 -17.205 14.049 1.00 69.75 190 GLN A O 1
ATOM 1353 N N . SER A 1 191 ? -22.156 -19.413 13.805 1.00 56.62 191 SER A N 1
ATOM 1354 C CA . SER A 1 191 ? -23.571 -19.280 13.471 1.00 56.62 191 SER A CA 1
ATOM 1355 C C . SER A 1 191 ? -24.255 -18.594 14.649 1.00 56.62 191 SER A C 1
ATOM 1357 O O . SER A 1 191 ? -24.182 -19.105 15.770 1.00 56.62 191 SER A O 1
ATOM 1359 N N . ALA A 1 192 ? -24.842 -17.419 14.405 1.00 56.81 192 ALA A N 1
ATOM 1360 C CA . ALA A 1 192 ? -25.628 -16.726 15.415 1.00 56.81 192 ALA A CA 1
ATOM 1361 C C . ALA A 1 192 ? -26.689 -17.699 15.970 1.00 56.81 192 ALA A C 1
ATOM 1363 O O . ALA A 1 192 ? -27.244 -18.468 15.176 1.00 56.81 192 ALA A O 1
ATOM 1364 N N . PRO A 1 193 ? -26.910 -17.730 17.296 1.00 57.59 193 PRO A N 1
ATOM 1365 C CA . PRO A 1 193 ? -27.951 -18.561 17.890 1.00 57.59 193 PRO A CA 1
ATOM 1366 C C . PRO A 1 193 ? -29.348 -18.183 17.385 1.00 57.59 193 PRO A C 1
ATOM 1368 O O . PRO A 1 193 ? -29.564 -16.993 17.051 1.00 57.59 193 PRO A O 1
#

Mean predicted aligned error: 7.52 Å

Secondary structure (DSSP, 8-state):
--EEEEEEE-SS-EEEEEESSEEEEEEES-EEETTEEPPBT-EEEE-SSEEEEEE-SSSPEEEEEEES-EEEEEEPPTHHHHHHHHHHHHHHHHHHTT-PPPP------TTSSHHHHHHHHHHHHTS--TTS-GGGS-EEEEE--SSS-SSSSTTEEEEEEESSPPPTT-TTTT---EEEE-S-S--PPPPP-

Solvent-accessible surface area (backbone atoms only — not comparable to full-atom values): 10927 Å² total; per-residue (Å²): 123,80,46,74,46,76,48,69,50,72,56,49,55,36,26,42,37,38,37,38,31,33,36,42,28,35,69,43,72,46,40,23,35,53,47,16,76,59,52,72,75,42,78,32,50,46,54,87,46,80,45,50,38,36,30,61,45,89,58,48,23,35,34,39,38,40,28,52,61,51,76,49,80,46,72,56,71,60,63,66,58,54,52,43,52,54,53,47,53,45,34,53,51,16,58,77,70,73,52,72,59,82,86,83,83,89,82,79,68,87,92,73,51,60,69,56,51,52,45,22,48,48,13,46,49,8,42,86,54,93,96,56,63,77,83,75,22,51,47,76,51,74,47,79,48,22,58,76,37,87,55,78,54,75,10,20,36,26,35,32,79,33,70,51,43,49,50,62,71,44,67,61,70,89,66,79,58,55,70,46,78,72,79,46,55,70,86,76,83,75,78,78,131

Nearest PDB structures (foldseek):
  4oi1-assembly1_A  TM=8.407E-01  e=1.406E-11  Caenorhabditis elegans
  4oi2-assembly1_A  TM=8.482E-01  e=4.468E-11  Caenorhabditis elegans
  4c0b-assembly1_B  TM=7.362E-01  e=5.223E-07  Saccharomyces cerevisiae
  4c0h-assembly1_B  TM=7.341E-01  e=1.173E-06  Saccharomyces cerevisiae
  4c0h-assembly2_A  TM=7.400E-01  e=1.660E-06  Saccharomyces cerevisiae

Organism: Neobodo designis (NCBI:txid312471)

Foldseek 3Di:
DKDKDWDWQAFAWKKKKKFAWWKKAWQDAWKDKLQATGDHRDIFTDHRDIIIMIRDDRDITIMIIIGPIDMDMDGDDCVLVVVLVVQLVQLVVQVVVVHDGDDDDDDDDPPPCRVSSLLNSLQNLLDDDPPDDLVSSKDKRWDPQLQDDPEDHRQKTWIWIRNHRQDHNCNHPPTDIDIDGRPDRDDDDDDDD